Protein AF-A0A849NKU5-F1 (afdb_monomer)

Sequence (187 aa):
MNYPKTCSSCGIESTPEDKFCPQCGIEKAELLTKVKFFDSVVNDIAEKLTFLDNPEIFVRIVFKLTILLLAGLLLPAFIQQSEFVWMILLAYSVFGVVREVEFRIERITGIYLYSQALFYAYIGAGFGNLISHTGRNYYYSIGYYFNIKFIFSEIGRLNALPLVGAIAGIGLFIFMRVIKKILGEGE

Secondary structure (DSSP, 8-state):
----SB-TTT--B--TT-SB-TTT--BHHHHHHHHHHHHHHHHHHHHH--TTT-HHHHHHHHHHHHHHHHHHHHS-HHHHT-HHHHHHHHHHHHHHHHHHH-TT-HHHHHHHHHHHHHHHHHHHHHHHHHHHHTTSS----HHHHH-HHHHHHHHHTT--HHHHHHHHHHHHHHHHHHHHHHTT---

Foldseek 3Di:
DDQPQADPVPGDGDDPPDQADPPPRHGSVVVVVVVVVVVVLVVLLVVQPPCPPCVPLVVVLVVLVVVLVVCCVVPPPLCVPDPVNVVLSCLLNVLVNSCSSPVPDVVSVVSNLVSQLQNLLLVLLLVLQVVLCPPPPDDDDSSCSSRPVSSVVCVVVVSCSSVVRSVVSSVVVVVVVVVCVVVVVDD

Solvent-accessible surface area (backbone atoms only — not comparable to full-atom values): 10525 Å² total; per-residue (Å²): 135,87,71,74,52,50,38,91,87,79,66,48,80,44,66,91,85,55,65,42,41,94,86,78,66,49,50,52,71,63,53,60,54,54,53,54,51,54,53,50,53,51,50,62,46,60,74,66,60,50,72,86,82,44,60,69,59,53,52,53,46,53,51,53,52,49,50,51,54,48,45,66,71,70,45,55,75,67,58,74,69,34,66,69,56,51,52,38,51,49,46,33,50,54,35,48,46,48,38,73,76,46,78,81,47,66,69,50,53,48,54,28,51,52,30,49,40,50,51,33,19,51,54,20,19,19,52,19,35,43,58,73,46,63,92,53,99,67,85,70,60,78,57,54,33,58,32,66,70,51,44,51,51,39,46,75,68,70,42,57,42,26,57,53,17,19,53,50,19,36,50,50,51,54,50,54,52,53,49,34,56,73,72,67,73,64,134

Mean predicted aligned error: 14.5 Å

Structure (mmCIF, N/CA/C/O backbone):
data_AF-A0A849NKU5-F1
#
_entry.id   AF-A0A849NKU5-F1
#
loop_
_atom_site.group_PDB
_atom_site.id
_atom_site.type_symbol
_atom_site.label_atom_id
_atom_site.label_alt_id
_atom_site.label_comp_id
_atom_site.label_asym_id
_atom_site.label_entity_id
_atom_site.label_seq_id
_atom_site.pdbx_PDB_ins_code
_atom_site.Cartn_x
_atom_site.Cartn_y
_atom_site.Cartn_z
_atom_site.occupancy
_atom_site.B_iso_or_equiv
_atom_site.auth_seq_id
_atom_site.auth_comp_id
_atom_site.auth_asym_id
_atom_site.auth_atom_id
_atom_site.pdbx_PDB_model_num
ATOM 1 N N . MET A 1 1 ? -5.935 -26.579 33.060 1.00 36.59 1 MET A N 1
ATOM 2 C CA . MET A 1 1 ? -5.546 -26.166 31.694 1.00 36.59 1 MET A CA 1
ATOM 3 C C . MET A 1 1 ? -5.777 -27.362 30.783 1.00 36.59 1 MET A C 1
ATOM 5 O O . MET A 1 1 ? -5.038 -28.327 30.900 1.00 36.59 1 MET A O 1
ATOM 9 N N . ASN A 1 2 ? -6.835 -27.356 29.967 1.00 36.72 2 ASN A N 1
ATOM 10 C CA . ASN A 1 2 ? -7.093 -28.438 29.011 1.00 36.72 2 ASN A CA 1
ATOM 11 C C . ASN A 1 2 ? -6.367 -28.107 27.707 1.00 36.72 2 ASN A C 1
ATOM 13 O O . ASN A 1 2 ? -6.752 -27.173 27.008 1.00 36.72 2 ASN A O 1
ATOM 17 N N . TYR A 1 3 ? -5.285 -28.826 27.419 1.00 47.34 3 TYR A N 1
ATOM 18 C CA . TYR A 1 3 ? -4.564 -28.678 26.160 1.00 47.34 3 TYR A CA 1
ATOM 19 C C . TYR A 1 3 ? -5.370 -29.325 25.026 1.00 47.34 3 TYR A C 1
ATOM 21 O O . TYR A 1 3 ? -5.840 -30.453 25.200 1.00 47.34 3 TYR A O 1
ATOM 29 N N . PRO A 1 4 ? -5.539 -28.654 23.871 1.00 54.72 4 PRO A N 1
ATOM 30 C CA . PRO A 1 4 ? -6.158 -29.282 22.716 1.00 54.72 4 PRO A CA 1
ATOM 31 C C . PRO A 1 4 ? -5.300 -30.474 22.287 1.00 54.72 4 PRO A C 1
ATOM 33 O O . PRO A 1 4 ? -4.081 -30.357 22.122 1.00 54.72 4 PRO A O 1
ATOM 36 N N . LYS A 1 5 ? -5.947 -31.636 22.141 1.00 60.94 5 LYS A N 1
ATOM 37 C CA . LYS A 1 5 ? -5.301 -32.871 21.686 1.00 60.94 5 LYS A CA 1
ATOM 38 C C . LYS A 1 5 ? -4.850 -32.782 20.233 1.00 60.94 5 LYS A C 1
ATOM 40 O O . LYS A 1 5 ? -4.070 -33.617 19.829 1.00 60.94 5 LYS A O 1
ATOM 45 N N . THR A 1 6 ? -5.275 -31.786 19.462 1.00 64.12 6 THR A N 1
ATOM 46 C CA . THR A 1 6 ? -5.013 -31.662 18.023 1.00 64.12 6 THR A CA 1
ATOM 47 C C . THR A 1 6 ? -4.207 -30.404 17.691 1.00 64.12 6 THR A C 1
ATOM 49 O O . THR A 1 6 ? -4.448 -29.325 18.235 1.00 64.12 6 THR A O 1
ATOM 52 N N . CYS A 1 7 ? -3.223 -30.533 16.798 1.00 63.84 7 CYS A N 1
ATOM 53 C CA . CYS A 1 7 ? -2.448 -29.408 16.279 1.00 63.84 7 CYS A CA 1
ATOM 54 C C . CYS A 1 7 ? -3.297 -28.607 15.284 1.00 63.84 7 CYS A C 1
ATOM 56 O O . CYS A 1 7 ? -3.767 -29.155 14.295 1.00 63.84 7 CYS A O 1
ATOM 58 N N . SER A 1 8 ? -3.459 -27.301 15.486 1.00 61.19 8 SER A N 1
ATOM 59 C CA . SER A 1 8 ? -4.270 -26.450 14.600 1.00 61.19 8 SER A CA 1
ATOM 60 C C . SER A 1 8 ? -3.612 -26.117 13.256 1.00 61.19 8 SER A C 1
ATOM 62 O O . SER A 1 8 ? -4.284 -25.597 12.373 1.00 61.19 8 SER A O 1
ATOM 64 N N . SER A 1 9 ? -2.319 -26.415 13.088 1.00 63.38 9 SER A N 1
ATOM 65 C CA . SER A 1 9 ? -1.607 -26.200 11.821 1.00 63.38 9 SER A CA 1
ATOM 66 C C . SER A 1 9 ? -1.710 -27.399 10.871 1.00 63.38 9 SER A C 1
ATOM 68 O O . SER A 1 9 ? -1.886 -27.217 9.672 1.00 63.38 9 SER A O 1
ATOM 70 N N . CYS A 1 10 ? -1.644 -28.632 11.389 1.00 71.31 10 CYS A N 1
ATOM 71 C CA . CYS A 1 10 ? -1.688 -29.846 10.561 1.00 71.31 10 CYS A CA 1
ATOM 72 C C . CYS A 1 10 ? -2.823 -30.828 10.897 1.00 71.31 10 CYS A C 1
ATOM 74 O O . CYS A 1 10 ? -2.959 -31.850 10.234 1.00 71.31 10 CYS A O 1
ATOM 76 N N . GLY A 1 11 ? -3.639 -30.545 11.914 1.00 64.56 11 GLY A N 1
ATOM 77 C CA . GLY A 1 11 ? -4.813 -31.342 12.290 1.00 64.56 11 GLY A CA 1
ATOM 78 C C . GLY A 1 11 ? -4.523 -32.632 13.065 1.00 64.56 11 GLY A C 1
ATOM 79 O O . GLY A 1 11 ? -5.462 -33.306 13.474 1.00 64.56 11 GLY A O 1
ATOM 80 N N . ILE A 1 12 ? -3.253 -32.984 13.290 1.00 69.56 12 ILE A N 1
ATOM 81 C CA . ILE A 1 12 ? -2.855 -34.267 13.892 1.00 69.56 12 ILE A CA 1
ATOM 82 C C . ILE A 1 12 ? -2.938 -34.225 15.420 1.00 69.56 12 ILE A C 1
ATOM 84 O O . ILE A 1 12 ? -2.642 -33.202 16.046 1.00 69.56 12 ILE A O 1
ATOM 88 N N . GLU A 1 13 ? -3.316 -35.354 16.023 1.00 64.38 13 GLU A N 1
ATOM 89 C CA . GLU A 1 13 ? -3.310 -35.522 17.471 1.00 64.38 13 GLU A CA 1
ATOM 90 C C . GLU A 1 13 ? -1.878 -35.440 18.036 1.00 64.38 13 GLU A C 1
ATOM 92 O O . GLU A 1 13 ? -0.982 -36.176 17.636 1.00 64.38 13 GLU A O 1
ATOM 97 N N . SER A 1 14 ? -1.652 -34.510 18.962 1.00 59.16 14 SER A N 1
ATOM 98 C CA . SER A 1 14 ? -0.395 -34.307 19.683 1.00 59.16 14 SER A CA 1
ATOM 99 C C . SER A 1 14 ? -0.605 -34.612 21.160 1.00 59.16 14 SER A C 1
ATOM 101 O O . SER A 1 14 ? -1.636 -34.237 21.736 1.00 59.16 14 SER A O 1
ATOM 103 N N . THR A 1 15 ? 0.370 -35.259 21.795 1.00 60.75 15 THR A N 1
ATOM 104 C CA . THR A 1 15 ? 0.253 -35.557 23.221 1.00 60.75 15 THR A CA 1
ATOM 105 C C . THR A 1 15 ? 0.377 -34.262 24.045 1.00 60.75 15 THR A C 1
ATOM 107 O O . THR A 1 15 ? 0.922 -33.255 23.569 1.00 60.75 15 THR A O 1
ATOM 110 N N . PRO A 1 16 ? -0.184 -34.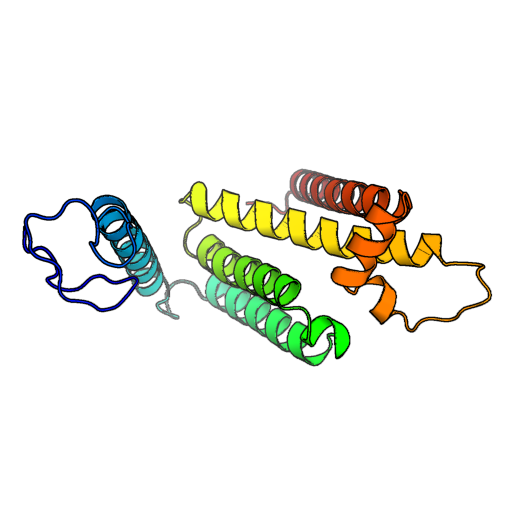198 25.267 1.00 57.44 16 PRO A N 1
ATOM 111 C CA . PRO A 1 16 ? -0.140 -32.989 26.097 1.00 57.44 16 PRO A CA 1
ATOM 112 C C . PRO A 1 16 ? 1.281 -32.554 26.488 1.00 57.44 16 PRO A C 1
ATOM 114 O O . PRO A 1 16 ? 1.470 -31.401 26.864 1.00 57.44 16 PRO A O 1
ATOM 117 N N . GLU A 1 17 ? 2.252 -33.461 26.393 1.00 59.72 17 GLU A N 1
ATOM 118 C CA . GLU A 1 17 ? 3.622 -33.311 26.896 1.00 59.72 17 GLU A CA 1
ATOM 119 C C . GLU A 1 17 ? 4.593 -32.750 25.840 1.00 59.72 17 GLU A C 1
ATOM 121 O O . GLU A 1 17 ? 5.659 -32.236 26.182 1.00 59.72 17 GLU A O 1
ATOM 126 N N . ASP A 1 18 ? 4.203 -32.760 24.562 1.00 60.59 18 ASP A N 1
ATOM 127 C CA . ASP A 1 18 ? 5.050 -32.307 23.459 1.00 60.59 18 ASP A CA 1
ATOM 128 C C . ASP A 1 18 ? 5.067 -30.767 23.343 1.00 60.59 18 ASP A C 1
ATOM 130 O O . ASP A 1 18 ? 4.043 -30.130 23.064 1.00 60.59 18 ASP A O 1
ATOM 134 N N . LYS A 1 19 ? 6.250 -30.148 23.513 1.00 61.38 19 LYS A N 1
ATOM 135 C CA . LYS A 1 19 ? 6.470 -28.692 23.318 1.00 61.38 19 LYS A CA 1
ATOM 136 C C . LYS A 1 19 ? 6.306 -28.243 21.860 1.00 61.38 19 LYS A C 1
ATOM 138 O O . LYS A 1 19 ? 5.900 -27.108 21.606 1.00 61.38 19 LYS A O 1
ATOM 143 N N . PHE A 1 20 ? 6.598 -29.133 20.917 1.00 63.28 20 PHE A N 1
ATOM 144 C CA . PHE A 1 20 ? 6.545 -28.888 19.477 1.00 63.28 20 PHE A CA 1
ATOM 145 C C . PHE A 1 20 ? 5.679 -29.953 18.814 1.00 63.28 20 PHE A C 1
ATOM 147 O O . PHE A 1 20 ? 5.689 -31.108 19.235 1.00 63.28 20 PHE A O 1
ATOM 154 N N . CYS A 1 21 ? 4.944 -29.591 17.763 1.00 67.75 21 CYS A N 1
ATOM 155 C CA . CYS A 1 21 ? 4.242 -30.598 16.975 1.00 67.75 21 CYS A CA 1
ATOM 156 C C . CYS A 1 21 ? 5.268 -31.516 16.281 1.00 67.75 21 CYS A C 1
ATOM 158 O O . CYS A 1 21 ? 6.086 -31.008 15.510 1.00 67.75 21 CYS A O 1
ATOM 160 N N . PRO A 1 22 ? 5.209 -32.847 16.471 1.00 63.41 22 PRO A N 1
ATOM 161 C CA . PRO A 1 22 ? 6.186 -33.771 15.891 1.00 63.41 22 PRO A CA 1
ATOM 162 C C . PRO A 1 22 ? 6.144 -33.822 14.357 1.00 63.41 22 PRO A C 1
ATOM 164 O O . PRO A 1 22 ? 7.083 -34.310 13.738 1.00 63.41 22 PRO A O 1
ATOM 167 N N . GLN A 1 23 ? 5.070 -33.322 13.736 1.00 69.44 23 GLN A N 1
ATOM 168 C CA . GLN A 1 23 ? 4.868 -33.409 12.290 1.00 69.44 23 GLN A CA 1
ATOM 169 C C . GLN A 1 23 ? 5.135 -32.092 11.547 1.00 69.44 23 GLN A C 1
ATOM 171 O O . GLN A 1 23 ? 5.598 -32.132 10.412 1.00 69.44 23 GLN A O 1
ATOM 176 N N . CYS A 1 24 ? 4.886 -30.931 12.165 1.00 70.62 24 CYS A N 1
ATOM 177 C CA . CYS A 1 24 ? 5.113 -29.625 11.529 1.00 70.62 24 CYS A CA 1
ATOM 178 C C . CYS A 1 24 ? 6.134 -28.731 12.250 1.00 70.62 24 CYS A C 1
ATOM 180 O O . CYS A 1 24 ? 6.434 -27.646 11.761 1.00 70.62 24 CYS A O 1
ATOM 182 N N . GLY A 1 25 ? 6.670 -29.156 13.400 1.00 63.78 25 GLY A N 1
ATOM 183 C CA . GLY A 1 25 ? 7.729 -28.447 14.130 1.00 63.78 25 GLY A CA 1
ATOM 184 C C . GLY A 1 25 ? 7.303 -27.143 14.814 1.00 63.78 25 GLY A C 1
ATOM 185 O O . GLY A 1 25 ? 8.140 -26.479 15.416 1.00 63.78 25 GLY A O 1
ATOM 186 N N . ILE A 1 26 ? 6.020 -26.768 14.748 1.00 67.31 26 ILE A N 1
ATOM 187 C CA . ILE A 1 26 ? 5.507 -25.523 15.339 1.00 67.31 26 ILE A CA 1
ATOM 188 C C . ILE A 1 26 ? 5.417 -25.649 16.863 1.00 67.31 26 ILE A C 1
ATOM 190 O O . ILE A 1 26 ? 4.932 -26.658 17.389 1.00 67.31 26 ILE A O 1
ATOM 194 N N . GLU A 1 27 ? 5.863 -24.606 17.565 1.00 64.88 27 GLU A N 1
ATOM 195 C CA . GLU A 1 27 ? 5.828 -24.525 19.023 1.00 64.88 27 GLU A CA 1
ATOM 196 C C . GLU A 1 27 ? 4.392 -24.323 19.533 1.00 64.88 27 GLU A C 1
ATOM 198 O O . GLU A 1 27 ? 3.669 -23.409 19.127 1.00 64.88 27 GLU A O 1
ATOM 203 N N . LYS A 1 28 ? 3.958 -25.176 20.467 1.00 58.72 28 LYS A N 1
ATOM 204 C CA . LYS A 1 28 ? 2.569 -25.219 20.963 1.00 58.72 28 LYS A CA 1
ATOM 205 C C . LYS A 1 28 ? 2.163 -23.931 21.707 1.00 58.72 28 LYS A C 1
ATOM 207 O O . LYS A 1 28 ? 0.980 -23.589 21.754 1.00 58.72 28 LYS A O 1
ATOM 212 N N . ALA A 1 29 ? 3.136 -23.187 22.241 1.00 54.50 29 ALA A N 1
ATOM 213 C CA . ALA A 1 29 ? 2.935 -21.898 22.910 1.00 54.50 29 ALA A CA 1
ATOM 214 C C . ALA A 1 29 ? 2.516 -20.767 21.948 1.00 54.50 29 ALA A C 1
ATOM 216 O O . ALA A 1 29 ? 1.752 -19.879 22.336 1.00 54.50 29 ALA A O 1
ATOM 217 N N . GLU A 1 30 ? 2.953 -20.824 20.687 1.00 49.34 30 GLU A N 1
ATOM 218 C CA . GLU A 1 30 ? 2.620 -19.834 19.652 1.00 49.34 30 GLU A CA 1
ATOM 219 C C . GLU A 1 30 ? 1.170 -19.991 19.148 1.00 49.34 30 GLU A C 1
ATOM 221 O O . GLU A 1 30 ? 0.521 -19.032 18.722 1.00 49.34 30 GLU A O 1
ATOM 226 N N . LEU A 1 31 ? 0.620 -21.206 19.258 1.00 49.19 31 LEU A N 1
ATOM 227 C CA . LEU A 1 31 ? -0.756 -21.527 18.865 1.00 49.19 31 LEU A CA 1
ATOM 228 C C . LEU A 1 31 ? -1.789 -21.001 19.874 1.00 49.19 31 LEU A C 1
ATOM 230 O O . LEU A 1 31 ? -2.829 -20.478 19.475 1.00 49.19 31 LEU A O 1
ATOM 234 N N . LEU A 1 32 ? -1.498 -21.082 21.178 1.00 48.75 32 LEU A N 1
ATOM 235 C CA . LEU A 1 32 ? -2.397 -20.590 22.233 1.00 48.75 32 LEU A CA 1
ATOM 236 C C . LEU A 1 32 ? -2.523 -19.060 22.245 1.00 48.75 32 LEU A C 1
ATOM 238 O O . LEU A 1 32 ? -3.570 -18.540 22.629 1.00 48.75 32 LEU A O 1
ATOM 242 N N . THR A 1 33 ? -1.483 -18.332 21.837 1.00 49.47 33 THR A N 1
ATOM 243 C CA . THR A 1 33 ? -1.500 -16.862 21.770 1.00 49.47 33 THR A CA 1
ATOM 244 C C . THR A 1 33 ? -2.240 -16.338 20.541 1.00 49.47 33 THR A C 1
ATOM 246 O O . THR A 1 33 ? -2.995 -15.375 20.674 1.00 49.47 33 THR A O 1
ATOM 249 N N . LYS A 1 34 ? -2.098 -16.973 19.368 1.00 48.69 34 LYS A N 1
ATOM 250 C CA . LYS A 1 34 ? -2.839 -16.575 18.155 1.00 48.69 34 LYS A CA 1
ATOM 251 C C . LYS A 1 34 ? -4.349 -16.762 18.298 1.00 48.69 34 LYS A C 1
ATOM 253 O O . LYS A 1 34 ? -5.091 -15.838 17.983 1.00 48.69 34 LYS A O 1
ATOM 258 N N . VAL A 1 35 ? -4.801 -17.914 18.797 1.00 53.44 35 VAL A N 1
ATOM 259 C CA . VAL A 1 35 ? -6.243 -18.213 18.915 1.00 53.44 35 VAL A CA 1
ATOM 260 C C . VAL A 1 35 ? -6.921 -17.268 19.914 1.00 53.44 35 VAL A C 1
ATOM 262 O O . VAL A 1 35 ? -7.931 -16.656 19.588 1.00 53.44 35 VAL A O 1
ATOM 265 N N . LYS A 1 36 ? -6.293 -17.015 21.072 1.00 55.22 36 LYS A N 1
ATOM 266 C CA . LYS A 1 36 ? -6.827 -16.079 22.077 1.00 55.22 36 LYS A CA 1
ATOM 267 C C . LYS A 1 36 ? -6.931 -14.633 21.589 1.00 55.22 36 LYS A C 1
ATOM 269 O O . LYS A 1 36 ? -7.829 -13.920 22.021 1.00 55.22 36 LYS A O 1
ATOM 274 N N . PHE A 1 37 ? -6.020 -14.190 20.719 1.00 57.41 37 PHE A N 1
ATOM 275 C CA . PHE A 1 37 ? -6.087 -12.845 20.145 1.00 57.41 37 PHE A CA 1
ATOM 276 C C . PHE A 1 37 ? -7.293 -12.696 19.211 1.00 57.41 37 PHE A C 1
ATOM 278 O O . PHE A 1 37 ? -8.033 -11.726 19.339 1.00 57.41 37 PHE A O 1
ATOM 285 N N . PHE A 1 38 ? -7.514 -13.659 18.310 1.00 56.97 38 PHE A N 1
ATOM 286 C CA . PHE A 1 38 ? -8.664 -13.617 17.402 1.00 56.97 38 PHE A CA 1
ATOM 287 C C . PHE A 1 38 ? -9.992 -13.695 18.158 1.00 56.97 38 PHE A C 1
ATOM 289 O O . PHE A 1 38 ? -10.880 -12.899 17.870 1.00 56.97 38 PHE A O 1
ATOM 296 N N . ASP A 1 39 ? -10.103 -14.573 19.157 1.00 61.81 39 ASP A N 1
ATOM 297 C CA . ASP A 1 39 ? -11.331 -14.702 19.950 1.00 61.81 39 ASP A CA 1
ATOM 298 C C . ASP A 1 39 ? -11.647 -13.420 20.739 1.00 61.81 39 ASP A C 1
ATOM 300 O O . ASP A 1 39 ? -12.801 -13.002 20.789 1.00 61.81 39 ASP A O 1
ATOM 304 N N . SER A 1 40 ? -10.632 -12.760 21.316 1.00 62.03 40 SER A N 1
ATOM 305 C CA . SER A 1 40 ? -10.809 -11.470 22.006 1.00 62.03 40 SER A CA 1
ATOM 306 C C . SER A 1 40 ? -11.334 -10.403 21.051 1.00 62.03 40 SER A C 1
ATOM 308 O O . SER A 1 40 ? -12.358 -9.792 21.323 1.00 62.03 40 SER A O 1
ATOM 310 N N . VAL A 1 41 ? -10.681 -10.241 19.897 1.00 61.31 41 VAL A N 1
ATOM 311 C CA . VAL A 1 41 ? -11.050 -9.224 18.904 1.00 61.31 41 VAL A CA 1
ATOM 312 C C . VAL A 1 41 ? -12.452 -9.476 18.345 1.00 61.31 41 VAL A C 1
ATOM 314 O O . VAL A 1 41 ? -13.220 -8.537 18.175 1.00 61.31 41 VAL A 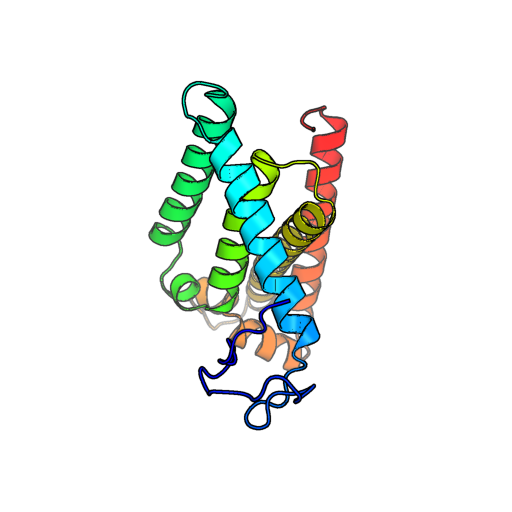O 1
ATOM 317 N N . VAL A 1 42 ? -12.825 -10.730 18.070 1.00 66.12 42 VAL A N 1
ATOM 318 C CA . VAL A 1 42 ? -14.164 -11.057 17.550 1.00 66.12 42 VAL A CA 1
ATOM 319 C C . VAL A 1 42 ? -15.249 -10.769 18.585 1.00 66.12 42 VAL A C 1
ATOM 321 O O . VAL A 1 42 ? -16.283 -10.215 18.218 1.00 66.12 42 VAL A O 1
ATOM 324 N N . ASN A 1 43 ? -15.020 -11.095 19.858 1.00 64.75 43 ASN A N 1
ATOM 325 C CA . ASN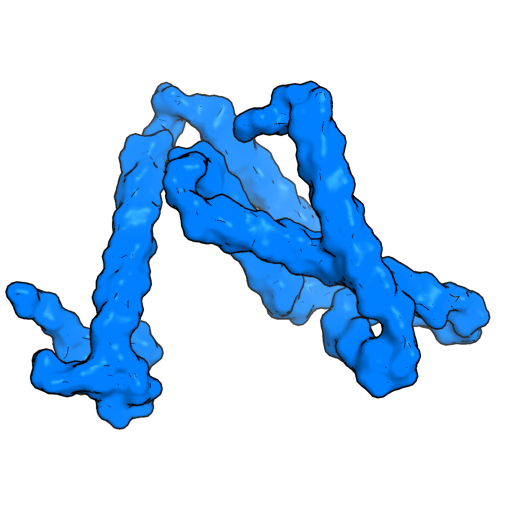 A 1 43 ? -15.992 -10.829 20.919 1.00 64.75 43 ASN A CA 1
ATOM 326 C C . ASN A 1 43 ? -16.141 -9.324 21.193 1.00 64.75 43 ASN A C 1
ATOM 328 O O . ASN A 1 43 ? -17.270 -8.839 21.248 1.00 64.75 43 ASN A O 1
ATOM 332 N N . ASP A 1 44 ? -15.032 -8.577 21.248 1.00 64.62 44 ASP A N 1
ATOM 333 C CA . ASP A 1 44 ? -15.035 -7.115 21.426 1.00 64.62 44 ASP A CA 1
ATOM 334 C C . ASP A 1 44 ? -15.728 -6.391 20.254 1.00 64.62 44 ASP A C 1
ATOM 336 O O . ASP A 1 44 ? -16.387 -5.362 20.431 1.00 64.62 44 ASP A O 1
ATOM 340 N N . ILE A 1 45 ? -15.610 -6.937 19.039 1.00 61.41 45 ILE A N 1
ATOM 341 C CA . ILE A 1 45 ? -16.302 -6.446 17.843 1.00 61.41 45 ILE A CA 1
ATOM 342 C C . ILE A 1 45 ? -17.792 -6.800 17.876 1.00 61.41 45 ILE A C 1
ATOM 344 O O . ILE A 1 45 ? -18.622 -5.947 17.561 1.00 61.41 45 ILE A O 1
ATOM 348 N N . ALA A 1 46 ? -18.141 -8.036 18.239 1.00 64.31 46 ALA A N 1
ATOM 349 C CA . ALA A 1 46 ? -19.522 -8.514 18.269 1.00 64.31 46 ALA A CA 1
ATOM 350 C C . ALA A 1 46 ? -20.370 -7.763 19.305 1.00 64.31 46 ALA A C 1
ATOM 352 O O . ALA A 1 46 ? -21.529 -7.459 19.030 1.00 64.31 46 ALA A O 1
ATOM 353 N N . GLU A 1 47 ? -19.782 -7.410 20.450 1.00 63.22 47 GLU A N 1
ATOM 354 C CA . GLU A 1 47 ? -20.445 -6.627 21.496 1.00 63.22 47 GLU A CA 1
ATOM 355 C C . GLU A 1 47 ? -20.713 -5.174 21.062 1.00 63.22 47 GLU A C 1
ATOM 357 O O . GLU A 1 47 ? -21.718 -4.592 21.456 1.00 63.22 47 GLU A O 1
ATOM 362 N N . LYS A 1 48 ? -19.865 -4.595 20.197 1.00 58.25 48 LYS A N 1
ATOM 363 C CA . LYS A 1 48 ? -20.001 -3.206 19.706 1.00 58.25 48 LYS A CA 1
ATOM 364 C C . LYS A 1 48 ? -20.770 -3.065 18.388 1.00 58.25 48 LYS A C 1
ATOM 366 O O . LYS A 1 48 ? -21.092 -1.945 17.993 1.00 58.25 48 LYS A O 1
ATOM 371 N N . LEU A 1 49 ? -21.028 -4.166 17.678 1.00 56.75 49 LEU A N 1
ATOM 372 C CA . LEU A 1 49 ? -21.683 -4.184 16.359 1.00 56.75 49 LEU A CA 1
ATOM 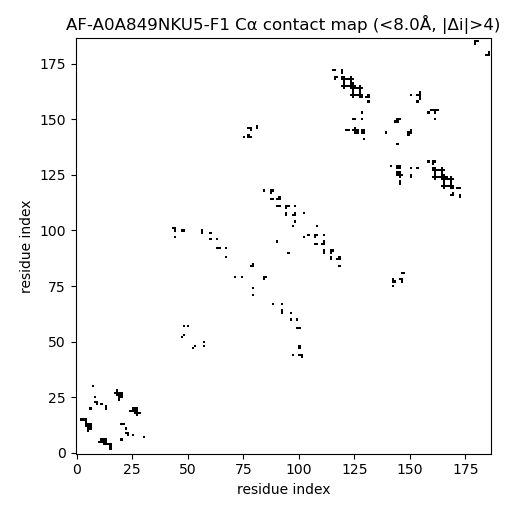373 C C . LEU A 1 49 ? -23.213 -4.289 16.415 1.00 56.75 49 LEU A C 1
ATOM 375 O O . LEU A 1 49 ? -23.851 -4.495 15.378 1.00 56.75 49 LEU A O 1
ATOM 379 N N . THR A 1 50 ? -23.835 -4.116 17.580 1.00 58.72 50 THR A N 1
ATOM 380 C CA . THR A 1 50 ? -25.281 -3.904 17.660 1.00 58.72 50 THR A CA 1
ATOM 381 C C . THR A 1 50 ? -25.642 -2.649 16.861 1.00 58.72 50 THR A C 1
ATOM 383 O O . THR A 1 50 ? -25.338 -1.522 17.239 1.00 58.72 50 THR A O 1
ATOM 386 N N . PHE A 1 51 ? -26.299 -2.855 15.712 1.00 50.94 51 PHE A N 1
ATOM 387 C CA . PHE A 1 51 ? -26.716 -1.827 14.741 1.00 50.94 51 PHE A CA 1
ATOM 388 C C . PHE A 1 51 ? -27.412 -0.601 15.369 1.00 50.94 51 PHE A C 1
ATOM 390 O O . PHE A 1 51 ? -27.416 0.478 14.781 1.00 50.94 51 PHE A O 1
ATOM 397 N N . LEU A 1 52 ? -27.985 -0.765 16.564 1.00 52.50 52 LEU A N 1
ATOM 398 C CA . LEU A 1 52 ? -28.716 0.256 17.309 1.00 52.50 52 LEU A CA 1
ATOM 399 C C . LEU A 1 52 ? -27.829 1.273 18.045 1.00 52.50 52 LEU A C 1
ATOM 401 O O . LEU A 1 52 ? -28.298 2.385 18.271 1.00 52.50 52 LEU A O 1
ATOM 405 N N . ASP A 1 53 ? -26.577 0.944 18.377 1.00 60.28 53 ASP A N 1
ATOM 406 C CA . ASP A 1 53 ? -25.773 1.787 19.275 1.00 60.28 53 ASP A CA 1
ATOM 407 C C . ASP A 1 53 ? -24.890 2.810 18.539 1.00 60.28 53 ASP A C 1
ATOM 409 O O . ASP A 1 53 ? -24.610 3.874 19.083 1.00 60.28 53 ASP A O 1
ATOM 413 N N . ASN A 1 54 ? -24.460 2.534 17.296 1.00 63.19 54 ASN A N 1
ATOM 414 C CA . ASN A 1 54 ? -23.547 3.413 16.541 1.00 63.19 54 ASN A CA 1
ATOM 415 C C . ASN A 1 54 ? -23.803 3.401 15.013 1.00 63.19 54 ASN A C 1
ATOM 417 O O . ASN A 1 54 ? -23.027 2.804 14.252 1.00 63.19 54 ASN A O 1
ATOM 421 N N . PRO A 1 55 ? -24.850 4.089 14.516 1.00 66.38 55 PRO A N 1
ATOM 422 C CA . PRO A 1 55 ? -25.204 4.090 13.091 1.00 66.38 55 PRO A CA 1
ATOM 423 C C . PRO A 1 55 ? -24.106 4.679 12.188 1.00 66.38 55 PRO A C 1
ATOM 425 O O . PRO A 1 55 ? -23.940 4.242 11.049 1.00 66.38 55 PRO A O 1
ATOM 428 N N . GLU A 1 56 ? -23.303 5.624 12.686 1.00 69.19 56 GLU A N 1
ATOM 429 C CA . GLU A 1 56 ? -22.198 6.222 11.922 1.00 69.19 56 GLU A CA 1
ATOM 430 C C . GLU A 1 56 ? -21.080 5.219 11.605 1.00 69.19 56 GLU A C 1
ATOM 432 O O . GLU A 1 56 ? -20.568 5.183 10.482 1.00 69.19 56 GLU A O 1
ATOM 437 N N . ILE A 1 57 ? -20.722 4.373 12.578 1.00 68.44 57 ILE A N 1
ATOM 438 C CA . ILE A 1 57 ? -19.698 3.332 12.413 1.00 68.44 57 ILE A CA 1
ATOM 439 C C . ILE A 1 57 ? -20.190 2.301 11.396 1.00 68.44 57 ILE A C 1
ATOM 441 O O . ILE A 1 57 ? -19.453 1.928 10.480 1.00 68.44 57 ILE A O 1
ATOM 445 N N . PHE A 1 58 ? -21.461 1.907 11.495 1.00 68.38 58 PHE A N 1
ATOM 446 C CA . PHE A 1 58 ? -22.081 0.979 10.555 1.00 68.38 58 PHE A CA 1
ATOM 447 C C . PHE A 1 58 ? -22.033 1.501 9.111 1.00 68.38 58 PHE A C 1
ATOM 449 O O . PHE A 1 58 ? -21.579 0.787 8.214 1.00 68.38 58 PHE A O 1
ATOM 456 N N . VAL A 1 59 ? -22.410 2.765 8.876 1.00 72.25 59 VAL A N 1
ATOM 457 C CA . VAL A 1 59 ? -22.357 3.380 7.537 1.00 72.25 59 VAL A CA 1
ATOM 458 C C . VAL A 1 59 ? -20.925 3.413 6.993 1.00 72.25 59 VAL A C 1
ATOM 460 O O . VAL A 1 59 ? -20.714 3.058 5.831 1.00 72.25 59 VAL A O 1
ATOM 463 N N . ARG A 1 60 ? -19.920 3.766 7.809 1.00 72.44 60 ARG A N 1
ATOM 464 C CA . ARG A 1 60 ? -18.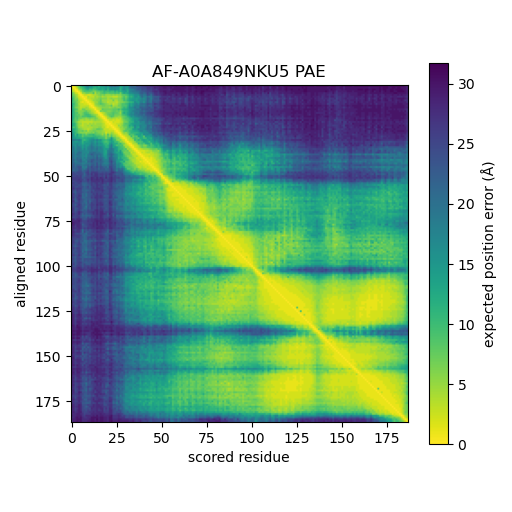507 3.750 7.375 1.00 72.44 60 ARG A CA 1
ATOM 465 C C . ARG A 1 60 ? -18.030 2.347 7.000 1.00 72.44 60 ARG A C 1
ATOM 467 O O . ARG A 1 60 ? -17.324 2.201 6.000 1.00 72.44 60 ARG A O 1
ATOM 474 N N . ILE A 1 61 ? -18.411 1.324 7.767 1.00 73.19 61 ILE A N 1
ATOM 475 C CA . ILE A 1 61 ? -18.061 -0.076 7.480 1.00 73.19 61 ILE A CA 1
ATOM 476 C C . ILE A 1 61 ? -18.696 -0.522 6.161 1.00 73.19 61 ILE A C 1
ATOM 478 O O . ILE A 1 61 ? -17.986 -1.008 5.278 1.00 73.19 61 ILE A O 1
ATOM 482 N N . VAL A 1 62 ? -20.003 -0.302 5.989 1.00 75.94 62 VAL A N 1
ATOM 483 C CA . VAL A 1 62 ? -20.726 -0.654 4.756 1.00 75.94 62 VAL A CA 1
ATOM 484 C C . VAL A 1 62 ? -20.129 0.065 3.549 1.00 75.94 62 VAL A C 1
ATOM 486 O O . VAL A 1 62 ? -19.904 -0.555 2.509 1.00 75.94 62 VAL A O 1
ATOM 489 N N . PHE A 1 63 ? -19.796 1.349 3.684 1.00 77.75 63 PHE A N 1
ATOM 490 C CA . PHE A 1 63 ? -19.172 2.124 2.614 1.00 77.75 63 PHE A CA 1
ATOM 491 C C . PHE A 1 63 ? -17.786 1.578 2.232 1.00 77.75 63 PHE A C 1
ATOM 493 O O . PHE A 1 63 ? -17.511 1.386 1.046 1.00 77.75 63 PHE A O 1
ATOM 500 N N . LYS A 1 64 ? -16.929 1.239 3.209 1.00 74.62 64 LYS A N 1
ATOM 501 C CA . LYS A 1 64 ? -15.615 0.613 2.950 1.00 74.62 64 LYS A CA 1
ATOM 502 C C . LYS A 1 64 ? -15.745 -0.756 2.277 1.00 74.62 64 LYS A C 1
ATOM 504 O O . LYS A 1 64 ? -15.007 -1.033 1.332 1.00 74.62 64 LYS A O 1
ATOM 509 N N . LEU A 1 65 ? -16.684 -1.593 2.720 1.00 77.94 65 LEU A N 1
ATOM 510 C CA . LEU A 1 65 ? -16.957 -2.894 2.095 1.00 77.94 65 LEU A CA 1
ATOM 511 C C . LEU A 1 65 ? -17.490 -2.734 0.666 1.00 77.94 65 LEU A C 1
ATOM 513 O O . LEU A 1 65 ? -17.083 -3.473 -0.228 1.00 77.94 65 LEU A O 1
ATOM 517 N N . THR A 1 66 ? -18.331 -1.728 0.426 1.00 78.06 66 THR A N 1
ATOM 518 C CA . THR A 1 66 ? -18.841 -1.404 -0.915 1.00 78.06 66 THR A CA 1
ATOM 519 C C . THR A 1 66 ? -17.711 -0.956 -1.841 1.00 78.06 66 THR A C 1
ATOM 521 O O . THR A 1 66 ? -17.628 -1.432 -2.970 1.00 78.06 66 THR A O 1
ATOM 524 N N . ILE A 1 67 ? -16.790 -0.107 -1.365 1.00 77.06 67 ILE A N 1
ATOM 525 C CA . ILE A 1 67 ? -15.589 0.276 -2.124 1.00 77.06 67 ILE A CA 1
ATOM 526 C C . ILE A 1 67 ? -14.724 -0.945 -2.434 1.00 77.06 67 ILE A C 1
ATOM 528 O O . ILE A 1 67 ? -14.232 -1.055 -3.551 1.00 77.06 67 ILE A O 1
ATOM 532 N N . LEU A 1 68 ? -14.541 -1.867 -1.486 1.00 76.88 68 LEU A N 1
ATOM 533 C CA . LEU A 1 68 ? -13.772 -3.093 -1.717 1.00 76.88 68 LEU A CA 1
ATOM 534 C C . LEU A 1 68 ? -14.420 -3.972 -2.797 1.00 76.88 68 LEU A C 1
ATOM 536 O O . LEU A 1 68 ? -13.729 -4.492 -3.671 1.00 76.88 68 LEU A O 1
ATOM 540 N N . LEU A 1 69 ? -15.746 -4.104 -2.763 1.00 78.94 69 LEU A N 1
ATOM 541 C CA . LEU A 1 69 ? -16.510 -4.871 -3.745 1.00 78.94 69 LEU A CA 1
ATOM 542 C C . LEU A 1 69 ? -16.446 -4.222 -5.136 1.00 78.94 69 LEU A C 1
ATOM 544 O O . LEU A 1 69 ? -16.186 -4.904 -6.127 1.00 78.94 69 LEU A O 1
ATOM 548 N N . LEU A 1 70 ? -16.592 -2.895 -5.205 1.00 76.44 70 LEU A N 1
ATOM 549 C CA . LEU A 1 70 ? -16.410 -2.122 -6.435 1.00 76.44 70 LEU A CA 1
ATOM 550 C C . LEU A 1 70 ? -14.975 -2.198 -6.949 1.00 76.44 70 LEU A C 1
ATOM 552 O O . LEU A 1 70 ? -14.778 -2.334 -8.151 1.00 76.44 70 LEU A O 1
ATOM 556 N N . ALA A 1 71 ? -13.976 -2.159 -6.066 1.00 70.62 71 ALA A N 1
ATOM 557 C CA . ALA A 1 71 ? -12.587 -2.371 -6.441 1.00 70.62 71 ALA A CA 1
ATOM 558 C C . ALA A 1 71 ? -12.433 -3.759 -7.067 1.00 70.62 71 ALA A C 1
ATOM 560 O O . ALA A 1 71 ? -11.911 -3.857 -8.165 1.00 70.62 71 ALA A O 1
ATOM 561 N N . GLY A 1 72 ? -12.978 -4.817 -6.467 1.00 69.50 72 GLY A N 1
ATOM 562 C CA . GLY A 1 72 ? -12.954 -6.150 -7.072 1.00 69.50 72 GLY A CA 1
ATOM 563 C C . GLY A 1 72 ? -13.554 -6.202 -8.482 1.00 69.50 72 GLY A C 1
ATOM 564 O O . GLY A 1 72 ? -12.987 -6.856 -9.354 1.00 69.50 72 GLY A O 1
ATOM 565 N N . LEU A 1 73 ? -14.649 -5.478 -8.724 1.00 74.62 73 LEU A N 1
ATOM 566 C CA . LEU A 1 73 ? -15.363 -5.476 -10.005 1.00 74.62 73 LEU A CA 1
ATOM 567 C C . LEU A 1 73 ? -14.709 -4.589 -11.081 1.00 74.62 73 LEU A C 1
ATOM 569 O O . LEU A 1 73 ? -14.721 -4.934 -12.260 1.00 74.62 73 LEU A O 1
ATOM 573 N N . LEU A 1 74 ? -14.164 -3.440 -10.678 1.00 72.75 74 LEU A N 1
ATOM 574 C CA . LEU A 1 74 ? -13.570 -2.433 -11.565 1.00 72.75 74 LEU A CA 1
ATOM 575 C C . LEU A 1 74 ? -12.066 -2.632 -11.758 1.00 72.75 74 LEU A C 1
ATOM 577 O O . LEU A 1 74 ? -11.481 -2.049 -12.675 1.00 72.75 74 LEU A O 1
ATOM 581 N N . LEU A 1 75 ? -11.426 -3.429 -10.898 1.00 69.25 75 LEU A N 1
ATOM 582 C CA . LEU A 1 75 ? -10.031 -3.787 -11.064 1.00 69.25 75 LEU A CA 1
ATOM 583 C C . LEU A 1 75 ? -9.877 -4.568 -12.370 1.00 69.25 75 LEU A C 1
ATOM 585 O O . LEU A 1 75 ? -10.556 -5.574 -12.581 1.00 69.25 75 LEU A O 1
ATOM 589 N N . PRO A 1 76 ? -8.957 -4.145 -13.245 1.00 67.56 76 PRO A N 1
ATOM 590 C CA . PRO A 1 76 ? -8.673 -4.886 -14.456 1.00 67.56 76 PRO A CA 1
ATOM 591 C C . PRO A 1 76 ? -8.319 -6.354 -14.166 1.00 67.56 76 PRO A C 1
ATOM 593 O O . PRO A 1 76 ? -7.638 -6.650 -13.179 1.00 67.56 76 PRO A O 1
ATOM 596 N N . ALA A 1 77 ? -8.699 -7.264 -15.068 1.00 65.31 77 ALA A N 1
ATOM 597 C CA . ALA A 1 77 ? -8.566 -8.718 -14.890 1.00 65.31 77 ALA A CA 1
ATOM 598 C C . ALA A 1 77 ? -7.149 -9.200 -14.505 1.00 65.31 77 ALA A C 1
ATOM 600 O O . ALA A 1 77 ? -6.992 -10.219 -13.842 1.00 65.31 77 ALA A O 1
ATOM 601 N N . PHE A 1 78 ? -6.097 -8.465 -14.870 1.00 60.53 78 PHE A N 1
ATOM 602 C CA . PHE A 1 78 ? -4.719 -8.804 -14.497 1.00 60.53 78 PHE A CA 1
ATOM 603 C C . PHE A 1 78 ? -4.379 -8.469 -13.031 1.00 60.53 78 PHE A C 1
ATOM 605 O O . PHE A 1 78 ? -3.553 -9.158 -12.437 1.00 60.53 78 PHE A O 1
ATOM 612 N N . ILE A 1 79 ? -5.003 -7.446 -12.423 1.00 65.06 79 ILE A N 1
ATOM 613 C CA . ILE A 1 79 ? -4.852 -7.161 -10.983 1.00 65.06 79 ILE A CA 1
ATOM 614 C C . ILE A 1 79 ? -5.614 -8.209 -10.180 1.00 65.06 79 ILE A C 1
ATOM 616 O O . ILE A 1 7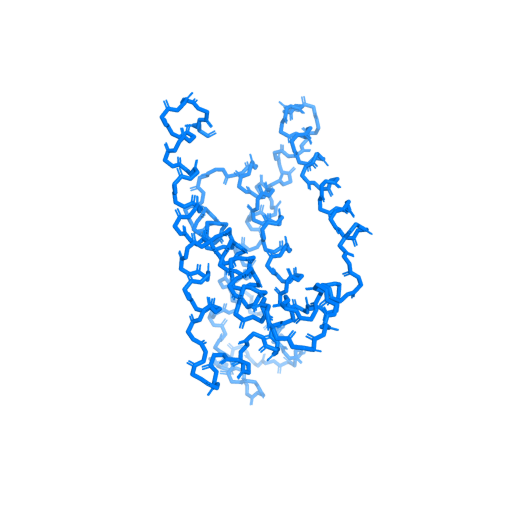9 ? -5.119 -8.670 -9.155 1.00 65.06 79 ILE A O 1
ATOM 620 N N . GLN A 1 80 ? -6.766 -8.649 -10.694 1.00 63.69 80 GLN A N 1
ATOM 621 C CA . GLN A 1 80 ? -7.545 -9.726 -10.089 1.00 63.69 80 GLN A CA 1
ATOM 622 C C . GLN A 1 80 ? -6.765 -11.051 -9.998 1.00 63.69 80 GLN A C 1
ATOM 624 O O . GLN A 1 80 ? -7.047 -11.852 -9.116 1.00 63.69 80 GLN A O 1
ATOM 629 N N . GLN A 1 81 ? -5.768 -11.281 -10.858 1.00 68.00 81 GLN A N 1
ATOM 630 C CA . GLN A 1 81 ? -4.915 -12.477 -10.804 1.00 68.00 81 GLN A CA 1
ATOM 631 C C . GLN A 1 81 ? -3.734 -12.353 -9.827 1.00 68.00 81 GLN A C 1
ATOM 633 O O . GLN A 1 81 ? -3.009 -13.322 -9.606 1.00 68.00 81 GLN A O 1
ATOM 638 N N . SER A 1 82 ? -3.501 -11.173 -9.247 1.00 68.50 82 SER A N 1
ATOM 639 C CA . SER A 1 82 ? -2.390 -10.953 -8.324 1.00 68.50 82 SER A CA 1
ATOM 640 C C . SER A 1 82 ? -2.796 -11.299 -6.892 1.00 68.50 82 SER A C 1
ATOM 642 O O . SER A 1 82 ? -3.416 -10.494 -6.196 1.00 68.50 82 SER A O 1
ATOM 644 N N . GLU A 1 83 ? -2.394 -12.482 -6.422 1.00 70.38 83 GLU A N 1
ATOM 645 C CA . GLU A 1 83 ? -2.603 -12.930 -5.033 1.00 70.38 83 GLU A CA 1
ATOM 646 C C . GLU A 1 83 ? -2.070 -11.915 -4.009 1.00 70.38 83 GLU A C 1
ATOM 648 O O . GLU A 1 83 ? -2.699 -11.653 -2.987 1.00 70.38 83 GLU A O 1
ATOM 653 N N . PHE A 1 84 ? -0.938 -11.276 -4.315 1.00 70.38 84 PHE A N 1
ATOM 654 C CA . PHE A 1 84 ? -0.330 -10.260 -3.458 1.00 70.38 84 PHE A CA 1
ATOM 655 C C . PHE A 1 84 ? -1.211 -9.017 -3.294 1.00 70.38 84 PHE A C 1
ATOM 657 O O . PHE A 1 84 ? -1.333 -8.482 -2.193 1.00 70.38 84 PHE A O 1
ATOM 664 N N . VAL A 1 85 ? -1.856 -8.567 -4.372 1.00 71.94 85 VAL A N 1
ATOM 665 C CA . VAL A 1 85 ? -2.736 -7.392 -4.319 1.00 71.94 85 VAL A CA 1
ATOM 666 C C . VAL A 1 85 ? -3.990 -7.706 -3.522 1.00 71.94 85 VAL A C 1
ATOM 668 O O . VAL A 1 85 ? -4.395 -6.895 -2.693 1.00 71.94 85 VAL A O 1
ATOM 671 N N . TRP A 1 86 ? -4.564 -8.894 -3.706 1.00 72.88 86 TRP A N 1
ATOM 672 C CA . TRP A 1 86 ? -5.701 -9.332 -2.904 1.00 72.88 86 TRP A CA 1
ATOM 673 C C . TRP A 1 86 ? -5.356 -9.479 -1.431 1.00 72.88 86 TRP A C 1
ATOM 675 O O . TRP A 1 86 ? -6.142 -9.034 -0.604 1.00 72.88 86 TRP A O 1
ATOM 685 N N . MET A 1 87 ? -4.178 -10.011 -1.090 1.00 74.00 87 MET A N 1
ATOM 686 C CA . MET A 1 87 ? -3.718 -10.056 0.301 1.00 74.00 87 MET A CA 1
ATOM 687 C C . MET A 1 87 ? -3.604 -8.657 0.912 1.00 74.00 87 MET A C 1
ATOM 689 O O . MET A 1 87 ? -4.062 -8.450 2.034 1.00 74.00 87 MET A O 1
ATOM 693 N N . ILE A 1 88 ? -3.041 -7.686 0.186 1.00 78.69 88 ILE A N 1
ATOM 694 C CA . ILE A 1 88 ? -2.946 -6.301 0.667 1.00 78.69 88 ILE A CA 1
ATOM 695 C C . ILE A 1 88 ? -4.334 -5.677 0.816 1.00 78.69 88 ILE A C 1
ATOM 697 O O . ILE A 1 88 ? -4.596 -5.041 1.834 1.00 78.69 88 ILE A O 1
ATOM 701 N N . LEU A 1 89 ? -5.225 -5.859 -0.161 1.00 77.00 89 LEU A N 1
ATOM 702 C CA . LEU A 1 89 ? -6.583 -5.314 -0.120 1.00 77.00 89 LEU A CA 1
ATOM 703 C C . LEU A 1 89 ? -7.413 -5.924 1.013 1.00 77.00 89 LEU A C 1
ATOM 705 O O . LEU A 1 89 ? -8.088 -5.182 1.721 1.00 77.00 89 LEU A O 1
ATOM 709 N N . LEU A 1 90 ? -7.317 -7.239 1.227 1.00 74.12 90 LEU A N 1
ATOM 710 C CA . LEU A 1 90 ? -7.958 -7.936 2.344 1.00 74.12 90 LEU A CA 1
ATOM 711 C C . LEU A 1 90 ? -7.396 -7.484 3.688 1.00 74.12 90 LEU A C 1
ATOM 713 O O . LEU A 1 90 ? -8.165 -7.199 4.601 1.00 74.12 90 LEU A O 1
ATOM 717 N N . ALA A 1 91 ? -6.072 -7.382 3.826 1.00 74.31 91 ALA A N 1
ATOM 718 C CA . ALA A 1 91 ? -5.463 -6.865 5.049 1.00 74.31 91 ALA A CA 1
ATOM 719 C C . ALA A 1 91 ? -5.931 -5.426 5.311 1.00 74.31 91 ALA A C 1
ATOM 721 O O . ALA A 1 91 ? -6.394 -5.105 6.405 1.00 74.31 91 ALA A O 1
ATOM 722 N N . TYR A 1 92 ? -5.900 -4.577 4.286 1.00 76.62 92 TYR A N 1
ATOM 723 C CA . TYR A 1 92 ? -6.365 -3.202 4.371 1.00 76.62 92 TYR A CA 1
ATOM 724 C C . TYR A 1 92 ? -7.839 -3.108 4.786 1.00 76.62 92 TYR A C 1
ATOM 726 O O . TYR A 1 92 ? -8.180 -2.307 5.658 1.00 76.62 92 TYR A O 1
ATOM 734 N N . SER A 1 93 ? -8.715 -3.939 4.214 1.00 74.56 93 SER A N 1
ATOM 735 C CA . SER A 1 93 ? -10.142 -3.919 4.531 1.00 74.56 93 SER A CA 1
ATOM 736 C C . SER A 1 93 ? -10.442 -4.490 5.909 1.00 74.56 93 SER A C 1
ATOM 738 O O . SER A 1 93 ? -11.148 -3.851 6.682 1.00 74.56 93 SER A O 1
ATOM 740 N N . VAL A 1 94 ? -9.895 -5.662 6.242 1.00 73.44 94 VAL A N 1
ATOM 741 C CA . VAL A 1 94 ? -10.155 -6.344 7.516 1.00 73.44 94 VAL A CA 1
ATOM 742 C C . VAL A 1 94 ? -9.620 -5.497 8.661 1.00 73.44 94 VAL A C 1
ATOM 744 O O . VAL A 1 94 ? -10.392 -5.080 9.519 1.00 73.44 94 VAL A O 1
ATOM 747 N N . PHE A 1 95 ? -8.333 -5.140 8.643 1.00 72.69 95 PHE A N 1
ATOM 748 C CA . PH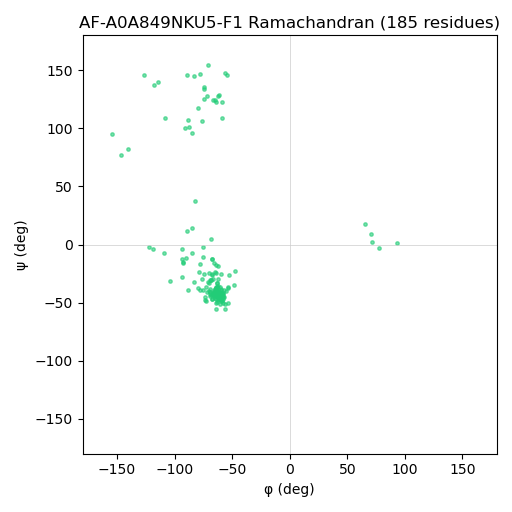E A 1 95 ? -7.767 -4.308 9.704 1.00 72.69 95 PHE A CA 1
ATOM 749 C C . PHE A 1 95 ? -8.342 -2.888 9.689 1.00 72.69 95 PHE A C 1
ATOM 751 O O . PHE A 1 95 ? -8.428 -2.259 10.738 1.00 72.69 95 PHE A O 1
ATOM 758 N N . GLY A 1 96 ? -8.796 -2.394 8.535 1.00 71.56 96 GLY A N 1
ATOM 759 C CA . GLY A 1 96 ? -9.474 -1.106 8.421 1.00 71.56 96 GLY A CA 1
ATOM 760 C C . GLY A 1 96 ? -10.868 -1.076 9.038 1.00 71.56 96 GLY A C 1
ATOM 761 O O . GLY A 1 96 ? -11.255 -0.030 9.551 1.00 71.56 96 GLY A O 1
ATOM 762 N N . VAL A 1 97 ? -11.612 -2.183 8.997 1.00 71.12 97 VAL A N 1
ATOM 763 C CA . VAL A 1 97 ? -12.896 -2.338 9.701 1.00 71.12 97 VAL A CA 1
ATOM 764 C C . VAL A 1 97 ? -12.648 -2.512 11.193 1.00 71.12 97 VAL A C 1
ATOM 766 O O . VAL A 1 97 ? -13.238 -1.792 11.991 1.00 71.12 97 VAL A O 1
ATOM 769 N N . VAL A 1 98 ? -11.715 -3.392 11.569 1.00 67.62 98 VAL A N 1
ATOM 770 C CA . VAL A 1 98 ? -11.383 -3.629 12.980 1.00 67.62 98 VAL A CA 1
ATOM 771 C C . VAL A 1 98 ? -10.903 -2.342 13.657 1.00 67.62 98 VAL A C 1
ATOM 773 O O . VAL A 1 98 ? -11.318 -2.055 14.772 1.00 67.62 98 VAL A O 1
ATOM 776 N N . ARG A 1 99 ? -10.112 -1.507 12.970 1.00 70.19 99 ARG A N 1
ATOM 777 C CA . ARG A 1 99 ? -9.674 -0.204 13.497 1.00 70.19 99 ARG A CA 1
ATOM 778 C C . ARG A 1 99 ? -10.831 0.768 13.758 1.00 70.19 99 ARG A C 1
ATOM 780 O O . ARG A 1 99 ? -10.739 1.546 14.696 1.00 70.19 99 ARG A O 1
ATOM 787 N N . GLU A 1 100 ? -11.883 0.762 12.937 1.00 68.50 100 GLU A N 1
ATOM 788 C CA . GLU A 1 100 ? -13.051 1.641 13.156 1.00 68.50 100 GLU A CA 1
ATOM 789 C C . GLU A 1 100 ? -13.879 1.196 14.366 1.00 68.50 100 GLU A C 1
ATOM 791 O O . GLU A 1 100 ? -14.448 2.034 15.054 1.00 68.50 100 GLU A O 1
ATOM 796 N N . VAL A 1 101 ? -13.929 -0.111 14.642 1.00 65.00 101 VAL A N 1
ATOM 797 C CA . VAL A 1 101 ? -14.657 -0.669 15.796 1.00 65.00 101 VAL A CA 1
ATOM 798 C C . VAL A 1 101 ? -13.819 -0.595 17.078 1.00 65.00 101 VAL A C 1
ATOM 800 O O . VAL A 1 101 ? -14.343 -0.413 18.180 1.00 65.00 101 VAL A O 1
ATOM 803 N N . GLU A 1 102 ? -12.498 -0.717 16.955 1.00 63.75 102 GLU A N 1
ATOM 804 C CA . GLU A 1 102 ? -11.589 -0.828 18.087 1.00 63.75 102 GLU A CA 1
ATOM 805 C C . GLU A 1 102 ? -10.292 -0.042 17.875 1.00 63.75 102 GLU A C 1
ATOM 807 O O . GLU A 1 102 ? -9.230 -0.568 17.538 1.00 63.75 102 GLU A O 1
ATOM 812 N N . PHE A 1 103 ? -10.373 1.261 18.145 1.00 60.28 103 PHE A N 1
ATOM 813 C CA . PHE A 1 103 ? -9.264 2.205 17.968 1.00 60.28 103 PHE A CA 1
ATOM 814 C C . PHE A 1 103 ? -8.076 1.992 18.929 1.00 60.28 103 PHE A C 1
ATOM 816 O O . PHE A 1 103 ? -7.012 2.579 18.741 1.00 60.28 103 PHE A O 1
ATOM 823 N N . ARG A 1 104 ? -8.243 1.173 19.979 1.00 57.25 104 ARG A N 1
ATOM 824 C CA . ARG A 1 104 ? -7.299 1.083 21.109 1.00 57.25 104 ARG A CA 1
ATOM 825 C C . ARG A 1 104 ? -6.181 0.049 20.957 1.00 57.25 104 ARG A C 1
ATOM 827 O O . ARG A 1 104 ? -5.237 0.085 21.741 1.00 57.25 104 ARG A O 1
ATOM 834 N N . ILE A 1 105 ? -6.230 -0.849 19.971 1.00 65.25 105 ILE A N 1
ATOM 835 C CA . ILE A 1 105 ? -5.195 -1.885 19.818 1.00 65.25 105 ILE A CA 1
ATOM 836 C C . ILE A 1 105 ? -4.077 -1.379 18.894 1.00 65.25 105 ILE A C 1
ATOM 838 O O . ILE A 1 105 ? -4.177 -1.449 17.668 1.00 65.25 105 ILE A O 1
ATOM 842 N N . GLU A 1 106 ? -2.963 -0.927 19.478 1.00 69.25 106 GLU A N 1
ATOM 843 C CA . GLU A 1 106 ? -1.804 -0.384 18.743 1.00 69.25 106 GLU A CA 1
ATOM 844 C C . GLU A 1 106 ? -1.271 -1.325 17.650 1.00 69.25 106 GLU A C 1
ATOM 846 O O . GLU A 1 106 ? -0.891 -0.871 16.569 1.00 69.25 106 GLU A O 1
ATOM 851 N N . ARG A 1 107 ? -1.291 -2.647 17.881 1.00 66.00 107 ARG A N 1
ATOM 852 C CA . ARG A 1 107 ? -0.861 -3.639 16.877 1.00 66.00 107 ARG A CA 1
ATOM 853 C C . ARG A 1 107 ? -1.730 -3.618 15.622 1.00 66.00 107 ARG A C 1
ATOM 855 O O . ARG A 1 107 ? -1.197 -3.723 14.521 1.00 66.00 107 ARG A O 1
ATOM 862 N N . ILE A 1 108 ? -3.044 -3.468 15.775 1.00 70.19 108 ILE A N 1
ATOM 863 C CA . ILE A 1 108 ? -3.996 -3.437 14.656 1.00 70.19 108 ILE A CA 1
ATOM 864 C C . ILE A 1 108 ? -3.801 -2.156 13.855 1.00 70.19 108 ILE A C 1
ATOM 866 O O . ILE A 1 108 ? -3.711 -2.200 12.627 1.00 70.19 108 ILE A O 1
ATOM 870 N N . THR A 1 109 ? -3.628 -1.035 14.555 1.00 74.25 109 THR A N 1
ATOM 871 C CA . THR A 1 109 ? -3.271 0.242 13.936 1.00 74.25 109 THR A CA 1
ATOM 872 C C . THR A 1 109 ? -1.961 0.123 13.161 1.00 74.25 109 THR A C 1
ATOM 874 O O . THR A 1 109 ? -1.902 0.545 12.009 1.00 74.25 109 THR A O 1
ATOM 877 N N . GLY A 1 110 ? -0.937 -0.517 13.729 1.00 76.44 110 GLY A N 1
ATOM 878 C CA . GLY A 1 110 ? 0.325 -0.789 13.042 1.00 76.44 110 GLY A CA 1
ATOM 879 C C . GLY A 1 110 ? 0.128 -1.573 11.744 1.00 76.44 110 GLY A C 1
ATOM 880 O O . GLY A 1 110 ? 0.520 -1.097 10.679 1.00 76.44 110 GLY A O 1
ATOM 881 N N . ILE A 1 111 ? -0.524 -2.738 11.801 1.00 76.81 111 ILE A N 1
ATOM 882 C CA . ILE A 1 111 ? -0.741 -3.602 10.626 1.00 76.81 111 ILE A CA 1
ATOM 883 C C . ILE A 1 111 ? -1.541 -2.874 9.540 1.00 76.81 111 ILE A C 1
ATOM 885 O O . ILE A 1 111 ? -1.173 -2.921 8.364 1.00 76.81 111 ILE A O 1
ATOM 889 N N . TYR A 1 112 ? -2.588 -2.141 9.925 1.00 80.25 112 TYR A N 1
ATOM 890 C CA . TYR A 1 112 ? -3.359 -1.317 8.999 1.00 80.25 112 TYR A CA 1
ATOM 891 C C . TYR A 1 112 ? -2.471 -0.290 8.282 1.00 80.25 112 TYR A C 1
ATOM 893 O O . TYR A 1 112 ? -2.523 -0.166 7.057 1.00 80.25 112 TYR A O 1
ATOM 901 N N . LEU A 1 113 ? -1.596 0.400 9.012 1.00 83.62 113 LEU A N 1
ATOM 902 C CA . LEU A 1 113 ? -0.684 1.385 8.430 1.00 83.62 113 LEU A CA 1
ATOM 903 C C . LEU A 1 113 ? 0.362 0.769 7.510 1.00 83.62 113 LEU A C 1
ATOM 905 O O . LEU A 1 113 ? 0.611 1.313 6.434 1.00 83.62 113 LEU A O 1
ATOM 909 N N . TYR A 1 114 ? 0.928 -0.373 7.891 1.00 83.94 114 TYR A N 1
ATOM 910 C CA . TYR A 1 114 ? 1.838 -1.113 7.021 1.00 83.94 114 TYR A CA 1
ATOM 911 C C . TYR A 1 114 ? 1.139 -1.560 5.734 1.00 83.94 114 TYR A C 1
ATOM 913 O O . TYR A 1 114 ? 1.703 -1.395 4.653 1.00 83.94 114 TYR A O 1
ATOM 921 N N . SER A 1 115 ? -0.103 -2.048 5.818 1.00 82.31 115 SER A N 1
ATOM 922 C CA . SER A 1 115 ? -0.873 -2.454 4.636 1.00 82.31 115 SER A CA 1
ATOM 923 C C . SER A 1 115 ? -1.142 -1.281 3.684 1.00 82.31 115 SER A C 1
ATOM 925 O O . SER A 1 115 ? -0.967 -1.424 2.474 1.00 82.31 115 SER A O 1
ATOM 927 N N . GLN A 1 116 ? -1.461 -0.094 4.216 1.00 84.12 116 GLN A N 1
ATOM 928 C CA . GLN A 1 116 ? -1.611 1.120 3.412 1.00 84.12 116 GLN A CA 1
ATOM 929 C C . GLN A 1 116 ? -0.299 1.512 2.735 1.00 84.12 116 GLN A C 1
ATOM 931 O O . GLN A 1 116 ? -0.279 1.743 1.529 1.00 84.12 116 GLN A O 1
ATOM 936 N N . ALA A 1 117 ? 0.803 1.559 3.484 1.00 88.69 117 ALA A N 1
ATOM 937 C CA . ALA A 1 117 ? 2.102 1.911 2.923 1.00 88.69 117 ALA A CA 1
ATOM 938 C C . ALA A 1 117 ? 2.509 0.951 1.791 1.00 88.69 117 ALA A C 1
ATOM 940 O O . ALA A 1 117 ? 2.948 1.404 0.735 1.00 88.69 117 ALA A O 1
ATOM 941 N N . LEU A 1 118 ? 2.297 -0.358 1.971 1.00 87.31 118 LEU A N 1
ATOM 942 C CA . LEU A 1 118 ? 2.564 -1.374 0.948 1.00 87.31 118 LEU A CA 1
ATOM 943 C C . LEU A 1 118 ? 1.667 -1.223 -0.284 1.00 87.31 118 LEU A C 1
ATOM 945 O O . LEU A 1 118 ? 2.151 -1.364 -1.406 1.00 87.31 118 LEU A O 1
ATOM 949 N N . PHE A 1 119 ? 0.386 -0.897 -0.100 1.00 86.94 119 PHE A N 1
ATOM 950 C CA . PHE A 1 119 ? -0.518 -0.618 -1.215 1.00 86.94 119 PHE A CA 1
ATOM 951 C C . PHE A 1 119 ? -0.018 0.560 -2.059 1.00 86.94 119 PHE A C 1
ATOM 953 O O . PHE A 1 119 ? 0.107 0.452 -3.280 1.00 86.94 119 PHE A O 1
ATOM 960 N N . TYR A 1 120 ? 0.336 1.670 -1.410 1.00 88.31 120 TYR A N 1
ATOM 961 C CA . TYR A 1 120 ? 0.874 2.847 -2.091 1.00 88.31 120 TYR A CA 1
ATOM 962 C C . TYR A 1 120 ? 2.225 2.567 -2.757 1.00 88.31 120 TYR A C 1
ATOM 964 O O . TYR A 1 120 ? 2.460 3.034 -3.872 1.00 88.31 120 TYR A O 1
ATOM 972 N N . ALA A 1 121 ? 3.085 1.767 -2.124 1.00 91.44 121 ALA A N 1
ATOM 973 C CA . ALA A 1 121 ? 4.339 1.313 -2.717 1.00 91.44 121 ALA A CA 1
ATOM 974 C C . ALA A 1 121 ? 4.098 0.494 -3.995 1.00 91.44 121 ALA A C 1
ATOM 976 O O . ALA A 1 121 ? 4.753 0.731 -5.005 1.00 91.44 121 ALA A O 1
ATOM 977 N N . TYR A 1 122 ? 3.134 -0.430 -3.987 1.00 88.94 122 TYR A N 1
ATOM 978 C CA . TYR A 1 122 ? 2.784 -1.236 -5.159 1.00 88.94 122 TYR A CA 1
ATOM 979 C C . TYR A 1 122 ? 2.267 -0.377 -6.320 1.00 88.94 122 TYR A C 1
ATOM 981 O O . TYR A 1 122 ? 2.743 -0.510 -7.449 1.00 88.94 122 TYR A O 1
ATOM 989 N N . ILE A 1 123 ? 1.333 0.541 -6.049 1.00 87.44 123 ILE A N 1
ATOM 990 C CA . ILE A 1 123 ? 0.808 1.455 -7.073 1.00 87.44 123 ILE A CA 1
ATOM 991 C C . ILE A 1 123 ? 1.931 2.333 -7.632 1.00 87.44 123 ILE A C 1
ATOM 993 O O . ILE A 1 123 ? 2.079 2.448 -8.850 1.00 87.44 123 ILE A O 1
ATOM 997 N N . GLY A 1 124 ? 2.762 2.898 -6.754 1.00 90.38 124 GLY A N 1
ATOM 998 C CA . GLY A 1 124 ? 3.928 3.683 -7.143 1.00 90.38 124 GLY A CA 1
ATOM 999 C C . GLY A 1 124 ? 4.906 2.888 -8.011 1.00 90.38 124 GLY A C 1
ATOM 1000 O O . GLY A 1 124 ? 5.365 3.393 -9.035 1.00 90.38 124 GLY A O 1
ATOM 1001 N N . ALA A 1 125 ? 5.175 1.628 -7.664 1.00 89.50 125 ALA A N 1
ATOM 1002 C CA . ALA A 1 125 ? 6.042 0.746 -8.440 1.00 89.50 125 ALA A CA 1
ATOM 1003 C C . ALA A 1 125 ? 5.499 0.481 -9.848 1.00 89.50 125 ALA A C 1
ATOM 1005 O O . ALA A 1 125 ? 6.261 0.518 -10.815 1.00 89.50 125 ALA A O 1
ATOM 1006 N N . GLY A 1 126 ? 4.187 0.271 -9.978 1.00 86.25 126 GLY A N 1
ATOM 1007 C CA . GLY A 1 126 ? 3.538 0.096 -11.276 1.00 86.25 126 GLY A CA 1
ATOM 1008 C C . GLY A 1 126 ? 3.630 1.341 -12.160 1.00 86.25 126 GLY A C 1
ATOM 1009 O O . GLY A 1 126 ? 3.950 1.228 -13.343 1.00 86.25 126 GLY A O 1
ATOM 1010 N N . PHE A 1 127 ? 3.459 2.538 -11.589 1.00 88.00 127 PHE A N 1
ATOM 1011 C CA . PHE A 1 127 ? 3.679 3.792 -12.319 1.00 88.00 127 PHE A CA 1
ATOM 1012 C C . PHE A 1 127 ? 5.145 4.005 -12.698 1.00 88.00 127 PHE A C 1
ATOM 1014 O O . PHE A 1 127 ? 5.428 4.381 -13.834 1.00 88.00 127 PHE A O 1
ATOM 1021 N N . GLY A 1 128 ? 6.086 3.726 -11.794 1.00 87.50 128 GLY A N 1
ATOM 1022 C CA . GLY A 1 128 ? 7.515 3.770 -12.109 1.00 87.50 128 GLY A CA 1
ATOM 1023 C C . GLY A 1 128 ? 7.867 2.827 -13.262 1.00 87.50 128 GLY A C 1
ATOM 1024 O O . GLY A 1 128 ? 8.573 3.204 -14.198 1.00 87.50 128 GLY A O 1
ATOM 1025 N N . ASN A 1 129 ? 7.293 1.625 -13.254 1.00 86.25 129 ASN A N 1
ATOM 1026 C CA . ASN A 1 129 ? 7.465 0.653 -14.323 1.00 86.25 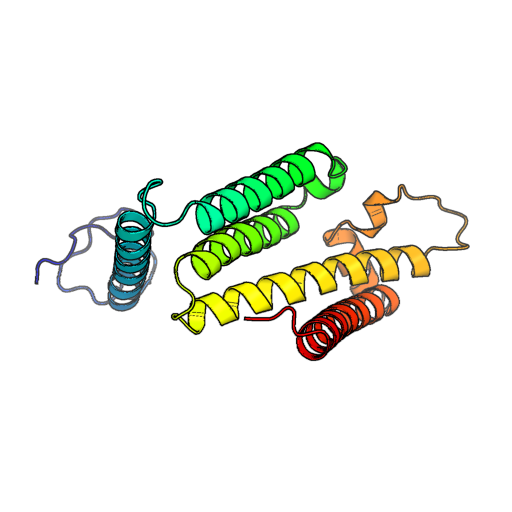129 ASN A CA 1
ATOM 1027 C C . ASN A 1 129 ? 6.869 1.127 -15.659 1.00 86.25 129 ASN A C 1
ATOM 1029 O O . ASN A 1 129 ? 7.541 1.039 -16.688 1.00 86.25 129 ASN A O 1
ATOM 1033 N N . LEU A 1 130 ? 5.663 1.701 -15.638 1.00 84.50 130 LEU A N 1
ATOM 1034 C CA . LEU A 1 130 ? 5.029 2.322 -16.805 1.00 84.50 130 LEU A CA 1
ATOM 1035 C C . LEU A 1 130 ? 5.926 3.416 -17.403 1.00 84.50 130 LEU A C 1
ATOM 1037 O O . LEU A 1 130 ? 6.238 3.369 -18.590 1.00 84.50 130 LEU A O 1
ATOM 1041 N N . ILE A 1 131 ? 6.404 4.348 -16.572 1.00 86.38 131 ILE A N 1
ATOM 1042 C CA . ILE A 1 131 ? 7.270 5.459 -16.997 1.00 86.38 131 ILE A CA 1
ATOM 1043 C C . ILE A 1 131 ? 8.562 4.940 -17.632 1.00 86.38 131 ILE A C 1
ATOM 1045 O O . ILE A 1 131 ? 8.994 5.464 -18.655 1.00 86.38 131 ILE A O 1
ATOM 1049 N N . SER A 1 132 ? 9.158 3.885 -17.073 1.00 85.31 132 SER A N 1
ATOM 1050 C CA . SER A 1 132 ? 10.408 3.310 -17.590 1.00 85.31 132 SER A CA 1
ATOM 1051 C C . SER A 1 132 ? 10.303 2.720 -19.002 1.00 85.31 132 SER A C 1
ATOM 1053 O O . SER A 1 132 ? 11.318 2.513 -19.671 1.00 85.31 132 SER A O 1
ATOM 1055 N N . HIS A 1 133 ? 9.076 2.464 -19.455 1.00 77.62 133 HIS A N 1
ATOM 1056 C CA . HIS A 1 133 ? 8.769 1.929 -20.776 1.00 77.62 133 HIS A CA 1
ATOM 1057 C C . HIS A 1 133 ? 8.118 2.958 -21.706 1.00 77.62 133 HIS A C 1
ATOM 1059 O O . HIS A 1 133 ? 7.985 2.694 -22.903 1.00 77.62 133 HIS A O 1
ATOM 1065 N N . THR A 1 134 ? 7.768 4.143 -21.200 1.00 76.94 134 THR A N 1
ATOM 1066 C CA . THR A 1 134 ? 7.295 5.260 -22.018 1.00 76.94 134 THR A CA 1
ATOM 1067 C C . THR A 1 134 ? 8.369 5.635 -23.044 1.00 76.94 134 THR A C 1
ATOM 1069 O O . THR A 1 134 ? 9.505 5.935 -22.687 1.00 76.94 134 THR A O 1
ATOM 1072 N N . GLY A 1 135 ? 8.019 5.602 -24.333 1.00 63.31 135 GLY A N 1
ATOM 1073 C CA . GLY A 1 135 ? 8.940 5.906 -25.438 1.00 63.31 135 GLY A CA 1
ATOM 1074 C C . GLY A 1 135 ? 9.662 4.698 -26.051 1.00 63.31 135 GLY A C 1
ATOM 1075 O O . GLY A 1 135 ? 10.447 4.879 -26.979 1.00 63.31 135 GLY A O 1
ATOM 1076 N N . ARG A 1 136 ? 9.400 3.464 -25.590 1.00 66.88 136 ARG A N 1
ATOM 1077 C CA . ARG A 1 136 ? 9.857 2.235 -26.269 1.00 66.88 136 ARG A CA 1
ATOM 1078 C C . ARG A 1 136 ? 8.817 1.771 -27.301 1.00 66.88 136 ARG A C 1
ATOM 1080 O O . ARG A 1 136 ? 7.622 1.859 -27.055 1.00 66.88 136 ARG A O 1
ATOM 1087 N N . ASN A 1 137 ? 9.264 1.195 -28.422 1.00 49.31 137 ASN A N 1
ATOM 1088 C CA . ASN A 1 137 ? 8.405 0.727 -29.532 1.00 49.31 137 ASN A CA 1
ATOM 1089 C C . ASN A 1 137 ? 7.516 -0.497 -29.208 1.00 49.31 137 ASN A C 1
ATOM 1091 O O . ASN A 1 137 ? 6.842 -1.018 -30.093 1.00 49.31 137 ASN A O 1
ATOM 1095 N N . TYR A 1 138 ? 7.506 -0.970 -27.959 1.00 54.94 138 TYR A N 1
ATOM 1096 C CA . TYR A 1 138 ? 6.687 -2.095 -27.513 1.00 54.94 138 TYR A CA 1
ATOM 1097 C C . TYR A 1 138 ? 5.559 -1.583 -26.619 1.00 54.94 138 TYR A C 1
ATOM 1099 O O . TYR A 1 138 ? 5.789 -1.183 -25.479 1.00 54.94 138 TYR A O 1
ATOM 1107 N N . TYR A 1 139 ? 4.332 -1.617 -27.137 1.00 57.50 139 TYR A N 1
ATOM 1108 C CA . TYR A 1 139 ? 3.138 -1.275 -26.373 1.00 57.50 139 TYR A CA 1
ATOM 1109 C C . TYR A 1 139 ? 2.653 -2.494 -25.589 1.00 57.50 139 TYR A C 1
ATOM 1111 O O . TYR A 1 139 ? 1.923 -3.337 -26.108 1.00 57.50 139 TYR A O 1
ATOM 1119 N N . TYR A 1 140 ? 3.046 -2.586 -24.321 1.00 64.00 140 TYR A N 1
ATOM 1120 C CA . TYR A 1 140 ? 2.360 -3.470 -23.384 1.00 64.00 140 TYR A CA 1
ATOM 1121 C C . TYR A 1 140 ? 1.053 -2.823 -22.926 1.00 64.00 140 TYR A C 1
ATOM 1123 O O . TYR A 1 140 ? 0.971 -1.602 -22.767 1.00 64.00 140 TYR A O 1
ATOM 1131 N N . SER A 1 141 ? 0.028 -3.644 -22.677 1.00 65.69 141 SER A N 1
ATOM 1132 C CA . SER A 1 141 ? -1.179 -3.162 -22.000 1.00 65.69 141 SER A CA 1
ATOM 1133 C C . SER A 1 141 ? -0.805 -2.533 -20.653 1.00 65.69 141 SER A C 1
ATOM 1135 O O . SER A 1 141 ? 0.127 -3.003 -19.995 1.00 65.69 141 SER A O 1
ATOM 1137 N N . ILE A 1 142 ? -1.549 -1.504 -20.219 1.00 64.19 142 ILE A N 1
ATOM 1138 C CA . ILE A 1 142 ? -1.309 -0.800 -18.942 1.00 64.19 142 ILE A CA 1
ATOM 1139 C C . ILE A 1 142 ? -1.128 -1.792 -17.790 1.00 64.19 142 ILE A C 1
ATOM 1141 O O . ILE A 1 142 ? -0.310 -1.588 -16.899 1.00 64.19 142 ILE A O 1
ATOM 1145 N N . GLY A 1 143 ? -1.843 -2.911 -17.841 1.00 62.84 143 GLY A N 1
ATOM 1146 C CA . GLY A 1 143 ? -1.782 -3.898 -16.789 1.00 62.84 143 GLY A CA 1
ATOM 1147 C C . GLY A 1 143 ? -0.519 -4.694 -16.634 1.00 62.84 143 GLY A C 1
ATOM 1148 O O . GLY A 1 143 ? -0.211 -5.154 -15.536 1.00 62.84 143 GLY A O 1
ATOM 1149 N N . TYR A 1 144 ? 0.239 -4.819 -17.710 1.00 70.81 144 TYR A N 1
ATOM 1150 C CA . TYR A 1 144 ? 1.507 -5.512 -17.655 1.00 70.81 144 TYR A CA 1
ATOM 1151 C C . TYR A 1 144 ? 2.477 -4.787 -16.716 1.00 70.81 144 TYR A C 1
ATOM 1153 O O . TYR A 1 144 ? 3.169 -5.433 -15.937 1.00 70.81 144 TYR A O 1
ATOM 1161 N N . TYR A 1 145 ? 2.439 -3.449 -16.687 1.00 71.38 145 TYR A N 1
ATOM 1162 C CA . TYR A 1 145 ? 3.302 -2.626 -15.835 1.00 71.38 145 TYR A CA 1
ATOM 1163 C C . TYR A 1 145 ? 3.021 -2.770 -14.340 1.00 71.38 145 TYR A C 1
ATOM 1165 O O . TYR A 1 145 ? 3.930 -2.584 -13.534 1.00 71.38 145 TYR A O 1
ATOM 1173 N N . PHE A 1 146 ? 1.795 -3.148 -13.974 1.00 75.38 146 PHE A N 1
ATOM 1174 C CA . PHE A 1 146 ? 1.392 -3.388 -12.589 1.00 75.38 146 PHE A CA 1
ATOM 1175 C C . PHE A 1 146 ? 1.523 -4.866 -12.189 1.00 75.38 146 PHE A C 1
ATOM 1177 O O . PHE A 1 146 ? 1.323 -5.211 -11.031 1.00 75.38 146 PHE A O 1
ATOM 1184 N N . ASN A 1 147 ? 1.896 -5.767 -13.103 1.00 79.69 147 ASN A N 1
ATOM 1185 C CA . ASN A 1 147 ? 2.132 -7.160 -12.745 1.00 79.69 147 ASN A CA 1
ATOM 1186 C C . ASN A 1 147 ? 3.360 -7.276 -11.827 1.00 79.69 147 ASN A C 1
ATOM 1188 O O . ASN A 1 147 ? 4.463 -6.880 -12.197 1.00 79.69 147 ASN A O 1
ATOM 1192 N N . ILE A 1 148 ? 3.189 -7.876 -10.648 1.00 78.00 148 ILE A N 1
ATOM 1193 C CA . ILE A 1 148 ? 4.257 -7.930 -9.647 1.00 78.00 148 ILE A CA 1
ATOM 1194 C C . ILE A 1 148 ? 5.479 -8.732 -10.107 1.00 78.00 148 ILE A C 1
ATOM 1196 O O . ILE A 1 148 ? 6.609 -8.321 -9.854 1.00 78.00 148 ILE A O 1
ATOM 1200 N N . LYS A 1 149 ? 5.276 -9.832 -10.847 1.00 80.12 149 LYS A N 1
ATOM 1201 C CA . LYS A 1 149 ? 6.379 -10.623 -11.414 1.00 80.12 149 LYS A CA 1
ATOM 1202 C C . LYS A 1 149 ? 7.157 -9.792 -12.428 1.00 80.12 149 LYS A C 1
ATOM 1204 O O . LYS A 1 149 ? 8.383 -9.847 -12.451 1.00 80.12 149 LYS A O 1
ATOM 1209 N N . PHE A 1 150 ? 6.449 -8.995 -13.227 1.00 79.06 150 PHE A N 1
ATOM 1210 C CA . PHE A 1 150 ? 7.075 -8.103 -14.193 1.00 79.06 150 PHE A CA 1
ATOM 1211 C C . PHE A 1 150 ? 7.850 -6.972 -13.505 1.00 79.06 150 PHE A C 1
ATOM 1213 O O . PHE A 1 150 ? 9.023 -6.778 -13.815 1.00 79.06 150 PHE A O 1
ATOM 1220 N N . ILE A 1 151 ? 7.258 -6.310 -12.506 1.00 82.12 151 ILE A N 1
ATOM 1221 C CA . ILE A 1 151 ? 7.927 -5.286 -11.686 1.00 82.12 151 ILE A CA 1
ATOM 1222 C C . ILE A 1 151 ? 9.227 -5.834 -11.084 1.00 82.12 151 ILE A C 1
ATOM 1224 O O . ILE A 1 151 ? 10.282 -5.227 -11.252 1.00 82.12 151 ILE A O 1
ATOM 1228 N N . PHE A 1 152 ? 9.183 -7.002 -10.436 1.00 83.19 152 PHE A N 1
ATOM 1229 C CA . PHE A 1 152 ? 10.384 -7.611 -9.856 1.00 83.19 152 PHE A CA 1
ATOM 1230 C C . PHE A 1 152 ? 11.420 -7.996 -10.913 1.00 83.19 152 PHE A C 1
ATOM 1232 O O . PHE A 1 152 ? 12.615 -7.809 -10.686 1.00 83.19 152 PHE A O 1
ATOM 1239 N N . SER A 1 153 ? 10.984 -8.491 -12.075 1.00 82.00 153 SER A N 1
ATOM 1240 C CA . SER A 1 153 ? 11.901 -8.810 -13.172 1.00 82.00 153 SER A CA 1
ATOM 1241 C C . SER A 1 153 ? 12.626 -7.571 -13.703 1.00 82.00 153 SER A C 1
ATOM 1243 O O . SER A 1 153 ? 13.813 -7.649 -14.005 1.00 82.00 153 SER A O 1
ATOM 1245 N N . GLU A 1 154 ? 11.956 -6.419 -13.753 1.00 82.38 154 GLU A N 1
ATOM 1246 C CA . GLU A 1 154 ? 12.552 -5.154 -14.188 1.00 82.38 154 GLU A CA 1
ATOM 1247 C C . GLU A 1 154 ? 13.539 -4.608 -13.150 1.00 82.38 154 GLU A C 1
ATOM 1249 O O . GLU A 1 154 ? 14.646 -4.209 -13.511 1.00 82.38 154 GLU A O 1
ATOM 1254 N N . ILE A 1 155 ? 13.216 -4.697 -11.856 1.00 84.31 155 ILE A N 1
ATOM 1255 C CA . ILE A 1 155 ? 14.167 -4.368 -10.779 1.00 84.31 155 ILE A CA 1
ATOM 1256 C C . ILE A 1 155 ? 15.415 -5.263 -10.871 1.00 84.31 155 ILE A C 1
ATOM 1258 O O . ILE A 1 155 ? 16.540 -4.770 -10.786 1.00 84.31 155 ILE A O 1
ATOM 1262 N N . GLY A 1 156 ? 15.234 -6.565 -11.117 1.00 82.69 156 GLY A N 1
ATOM 1263 C CA . GLY A 1 156 ? 16.336 -7.512 -11.324 1.00 82.69 156 GLY A CA 1
ATOM 1264 C C . GLY A 1 156 ? 17.182 -7.221 -12.570 1.00 82.69 156 GLY A C 1
ATOM 1265 O O . GLY A 1 156 ? 18.359 -7.567 -12.608 1.00 82.69 156 GLY A O 1
ATOM 1266 N N . ARG A 1 157 ? 16.616 -6.530 -13.566 1.00 83.50 157 ARG A N 1
ATOM 1267 C CA . ARG A 1 157 ? 17.314 -6.033 -14.765 1.00 83.50 157 ARG A CA 1
ATOM 1268 C C . ARG A 1 157 ? 17.992 -4.675 -14.556 1.00 83.50 157 ARG A C 1
ATOM 1270 O O . ARG A 1 157 ? 18.373 -4.040 -15.536 1.00 83.50 157 ARG A O 1
ATOM 1277 N N . LEU A 1 158 ? 18.148 -4.230 -13.305 1.00 85.00 158 LEU A N 1
ATOM 1278 C CA . LEU A 1 158 ? 18.732 -2.936 -12.925 1.00 85.00 158 LEU A CA 1
ATOM 1279 C C . LEU A 1 158 ? 17.908 -1.720 -13.383 1.00 85.00 158 LEU A C 1
ATOM 1281 O O . LEU A 1 158 ? 18.405 -0.593 -13.385 1.00 85.00 158 LEU A O 1
ATOM 1285 N N . ASN A 1 159 ? 16.633 -1.910 -13.730 1.00 85.38 159 ASN A N 1
ATOM 1286 C CA . ASN A 1 159 ? 15.721 -0.797 -13.945 1.00 85.38 159 ASN A CA 1
ATOM 1287 C C . ASN A 1 159 ? 15.297 -0.245 -12.576 1.00 85.38 159 ASN A C 1
ATOM 1289 O O . ASN A 1 159 ? 14.521 -0.864 -11.850 1.00 85.38 159 ASN A O 1
ATOM 1293 N N . ALA A 1 160 ? 15.832 0.919 -12.205 1.00 90.00 160 ALA A N 1
ATOM 1294 C CA . ALA A 1 160 ? 15.569 1.531 -10.903 1.00 90.00 160 ALA A CA 1
ATOM 1295 C C . ALA A 1 160 ? 14.203 2.234 -10.826 1.00 90.00 160 ALA A C 1
ATOM 1297 O O . ALA A 1 160 ? 13.718 2.505 -9.729 1.00 90.00 160 ALA A O 1
ATOM 1298 N N . LEU A 1 161 ? 13.559 2.532 -11.959 1.00 90.88 161 LEU A N 1
ATOM 1299 C CA . LEU A 1 161 ? 12.322 3.318 -11.990 1.00 90.88 161 LEU A CA 1
ATOM 1300 C C . LEU A 1 161 ? 11.145 2.687 -11.221 1.00 90.88 161 LEU A C 1
ATOM 1302 O O . LEU A 1 161 ? 10.481 3.431 -10.500 1.00 90.88 161 LEU A O 1
ATOM 1306 N N . PRO A 1 162 ? 10.881 1.365 -11.279 1.00 90.94 162 PRO A N 1
ATOM 1307 C CA . PRO A 1 162 ? 9.881 0.742 -10.412 1.00 90.94 162 PRO A CA 1
ATOM 1308 C C . PRO A 1 162 ? 10.200 0.910 -8.917 1.00 90.94 162 PRO A C 1
ATOM 1310 O O . PRO A 1 162 ? 9.303 1.167 -8.120 1.00 90.94 162 PRO A O 1
ATOM 1313 N N . LEU A 1 163 ? 11.476 0.830 -8.524 1.00 91.69 163 LEU A N 1
ATOM 1314 C CA . LEU A 1 163 ? 11.889 1.025 -7.130 1.00 91.69 163 LEU A CA 1
ATOM 1315 C C . LEU A 1 163 ? 11.710 2.485 -6.686 1.00 91.69 163 LEU A C 1
ATOM 1317 O O . LEU A 1 163 ? 11.157 2.743 -5.618 1.00 91.69 163 LEU A O 1
ATOM 1321 N N . VAL A 1 164 ? 12.118 3.442 -7.523 1.00 93.06 164 VAL A N 1
ATOM 1322 C CA . VAL A 1 164 ? 11.896 4.879 -7.289 1.00 93.06 164 VAL A CA 1
ATOM 1323 C C . VAL A 1 164 ? 10.402 5.179 -7.187 1.00 93.06 164 VAL A C 1
ATOM 1325 O O . VAL A 1 164 ? 9.978 5.898 -6.285 1.00 93.06 164 VAL A O 1
ATOM 1328 N N . GLY A 1 165 ? 9.593 4.574 -8.058 1.00 93.12 165 GLY A N 1
ATOM 1329 C CA . GLY A 1 165 ? 8.139 4.662 -8.012 1.00 93.12 165 GLY A CA 1
ATOM 1330 C C . GLY A 1 165 ? 7.564 4.146 -6.692 1.00 93.12 165 GLY A C 1
ATOM 1331 O O . GLY A 1 165 ? 6.723 4.814 -6.094 1.00 93.12 165 GLY A O 1
ATOM 1332 N N . ALA A 1 166 ? 8.051 3.009 -6.189 1.00 92.88 166 ALA A N 1
ATOM 1333 C CA . ALA A 1 166 ? 7.624 2.463 -4.900 1.00 92.88 166 ALA A CA 1
ATOM 1334 C C . ALA A 1 166 ? 7.926 3.421 -3.737 1.00 92.88 166 ALA A C 1
ATOM 1336 O O . ALA A 1 166 ? 7.056 3.691 -2.906 1.00 92.88 166 ALA A O 1
ATOM 1337 N N . ILE A 1 167 ? 9.139 3.982 -3.709 1.00 93.88 167 ILE A N 1
ATOM 1338 C CA . ILE A 1 167 ? 9.564 4.961 -2.699 1.00 93.88 167 ILE A CA 1
ATOM 1339 C C . ILE A 1 167 ? 8.701 6.226 -2.782 1.00 93.88 167 ILE A C 1
ATOM 1341 O O . ILE A 1 167 ? 8.219 6.710 -1.758 1.00 93.88 167 ILE A O 1
ATOM 1345 N N . ALA A 1 168 ? 8.448 6.733 -3.991 1.00 93.88 168 ALA A N 1
ATOM 1346 C CA . ALA A 1 168 ? 7.579 7.886 -4.210 1.00 93.88 168 ALA A CA 1
ATOM 1347 C C . ALA A 1 168 ? 6.136 7.613 -3.751 1.00 93.88 168 ALA A C 1
ATOM 1349 O O . ALA A 1 168 ? 5.518 8.479 -3.135 1.00 93.88 168 ALA A O 1
ATOM 1350 N N . GLY A 1 169 ? 5.621 6.401 -3.977 1.00 93.12 169 GLY A N 1
ATOM 1351 C CA . GLY A 1 169 ? 4.317 5.962 -3.479 1.00 93.12 169 GLY A CA 1
ATOM 1352 C C . GLY A 1 169 ? 4.226 6.013 -1.951 1.00 93.12 169 GLY A C 1
ATOM 1353 O O . GLY A 1 169 ? 3.282 6.589 -1.408 1.00 93.12 169 GLY A O 1
ATOM 1354 N N . ILE A 1 170 ? 5.236 5.496 -1.245 1.00 93.88 170 ILE A N 1
ATOM 1355 C CA . ILE A 1 170 ? 5.320 5.595 0.224 1.00 93.88 170 ILE A CA 1
ATOM 1356 C C . ILE A 1 170 ? 5.402 7.065 0.665 1.00 93.88 170 ILE A C 1
ATOM 1358 O O . ILE A 1 170 ? 4.721 7.467 1.610 1.00 93.88 170 ILE A O 1
ATOM 1362 N N . GLY A 1 171 ? 6.190 7.887 -0.034 1.00 92.38 171 GLY A N 1
ATOM 1363 C CA . GLY A 1 171 ? 6.279 9.327 0.220 1.00 92.38 171 GLY A CA 1
ATOM 1364 C C . GLY A 1 171 ? 4.926 10.033 0.089 1.00 92.38 171 GLY A C 1
ATOM 1365 O O . GLY A 1 171 ? 4.547 10.801 0.973 1.00 92.38 171 GLY A O 1
ATOM 1366 N N . LEU A 1 172 ? 4.158 9.712 -0.957 1.00 92.00 172 LEU A N 1
ATOM 1367 C CA . LEU A 1 172 ? 2.801 10.221 -1.168 1.00 92.00 172 LEU A CA 1
ATOM 1368 C C . LEU A 1 172 ? 1.863 9.809 -0.026 1.00 92.00 172 LEU A C 1
ATOM 1370 O O . LEU A 1 172 ? 1.090 10.631 0.462 1.00 92.00 172 LEU A O 1
ATOM 1374 N N . PHE A 1 173 ? 1.941 8.558 0.432 1.00 92.50 173 PHE A N 1
ATOM 1375 C CA . PHE A 1 173 ? 1.163 8.085 1.578 1.00 92.50 173 PHE A CA 1
ATOM 1376 C C . PHE A 1 173 ? 1.452 8.903 2.845 1.00 92.50 173 PHE A C 1
ATOM 1378 O O . PHE A 1 173 ? 0.521 9.370 3.508 1.00 92.50 173 PHE A O 1
ATOM 1385 N N . ILE A 1 174 ? 2.732 9.120 3.163 1.00 92.06 174 ILE A N 1
ATOM 1386 C CA . ILE A 1 174 ? 3.146 9.928 4.319 1.00 92.06 174 ILE A CA 1
ATOM 1387 C C . ILE A 1 174 ? 2.633 11.363 4.166 1.00 92.06 174 ILE A C 1
ATOM 1389 O O . ILE A 1 174 ? 2.015 11.895 5.088 1.00 92.06 174 ILE A O 1
ATOM 1393 N N . PHE A 1 175 ? 2.821 11.962 2.989 1.00 90.38 175 PHE A N 1
ATOM 1394 C CA . PHE A 1 175 ? 2.368 13.317 2.682 1.00 90.38 175 PHE A CA 1
ATOM 1395 C C . PHE A 1 175 ? 0.853 13.482 2.863 1.00 90.38 175 PHE A C 1
ATOM 1397 O O . PHE A 1 175 ? 0.410 14.396 3.559 1.00 90.38 175 PHE A O 1
ATOM 1404 N N . MET A 1 176 ? 0.052 12.553 2.334 1.00 87.38 176 MET A N 1
ATOM 1405 C CA . MET A 1 176 ? -1.407 12.560 2.491 1.00 87.38 176 MET A CA 1
ATOM 1406 C C . MET A 1 176 ? -1.838 12.472 3.959 1.00 87.38 176 MET A C 1
ATOM 1408 O O . MET A 1 176 ? -2.810 13.117 4.355 1.00 87.38 176 MET A O 1
ATOM 1412 N N . ARG A 1 177 ? -1.123 11.711 4.800 1.00 85.81 177 ARG A N 1
ATOM 1413 C CA . ARG A 1 177 ? -1.416 11.670 6.244 1.00 85.81 177 ARG A CA 1
ATOM 1414 C C . ARG A 1 177 ? -1.061 12.970 6.947 1.00 85.81 177 ARG A C 1
ATOM 1416 O O . ARG A 1 177 ? -1.816 13.398 7.817 1.00 85.81 177 ARG A O 1
ATOM 1423 N N . VAL A 1 178 ? 0.059 13.588 6.583 1.00 87.19 178 VAL A N 1
ATOM 1424 C CA . VAL A 1 178 ? 0.451 14.894 7.125 1.00 87.19 178 VAL A CA 1
ATOM 1425 C C . VAL A 1 178 ? -0.606 15.941 6.775 1.00 87.19 178 VAL A C 1
ATOM 1427 O O . VAL A 1 178 ? -1.059 16.647 7.671 1.00 87.19 178 VAL A O 1
ATOM 1430 N N . ILE A 1 179 ? -1.078 15.972 5.525 1.00 85.69 179 ILE A N 1
ATOM 1431 C CA . ILE A 1 179 ? -2.164 16.868 5.101 1.00 85.69 179 ILE A CA 1
ATOM 1432 C C . ILE A 1 179 ? -3.433 16.637 5.920 1.00 85.69 179 ILE A C 1
ATOM 1434 O O . ILE A 1 179 ? -3.971 17.594 6.467 1.00 85.69 179 ILE A O 1
ATOM 1438 N N . LYS A 1 180 ? -3.894 15.388 6.062 1.00 83.44 180 LYS A N 1
ATOM 1439 C CA . LYS A 1 180 ? -5.097 15.087 6.860 1.00 83.44 180 LYS A CA 1
ATOM 1440 C C . LYS A 1 180 ? -4.982 15.566 8.305 1.00 83.44 180 LYS A C 1
ATOM 1442 O O . LYS A 1 180 ? -5.940 16.102 8.850 1.00 83.44 180 LYS A O 1
ATOM 1447 N N . LYS A 1 181 ? -3.797 15.418 8.906 1.00 83.75 181 LYS A N 1
ATOM 1448 C CA . LYS A 1 181 ? -3.523 15.906 10.262 1.00 83.75 181 LYS A CA 1
ATOM 1449 C C . LYS A 1 181 ? -3.571 17.437 10.344 1.00 83.75 181 LYS A C 1
ATOM 1451 O O . LYS A 1 181 ? -4.069 17.967 11.328 1.00 83.75 181 LYS A O 1
ATOM 1456 N N . ILE A 1 182 ? -3.069 18.137 9.326 1.00 82.38 182 ILE A N 1
ATOM 1457 C CA . ILE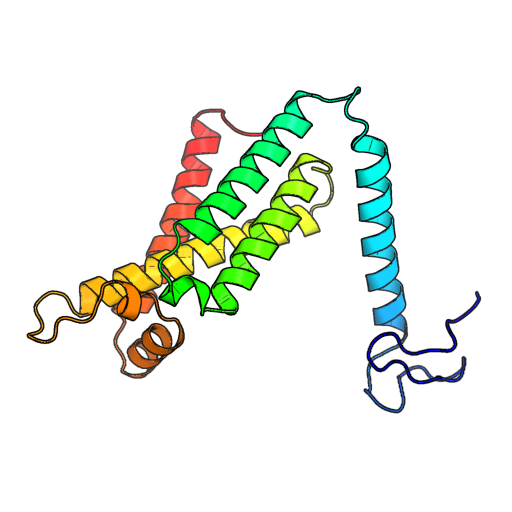 A 1 182 ? -3.100 19.608 9.248 1.00 82.38 182 ILE A CA 1
ATOM 1458 C C . ILE A 1 182 ? -4.530 20.125 9.034 1.00 82.38 182 ILE A C 1
ATOM 1460 O O . ILE A 1 182 ? -4.903 21.134 9.621 1.00 82.38 182 ILE A O 1
ATOM 1464 N N . LEU A 1 183 ? -5.334 19.427 8.228 1.00 82.06 183 LEU A N 1
ATOM 1465 C CA . LEU A 1 183 ? -6.724 19.792 7.933 1.00 82.06 183 LEU A CA 1
ATOM 1466 C C . LEU A 1 183 ? -7.703 19.496 9.083 1.00 82.06 183 LEU A C 1
ATOM 1468 O O . LEU A 1 183 ? -8.887 19.788 8.956 1.00 82.06 183 LEU A O 1
ATOM 1472 N N . GLY A 1 184 ? -7.238 18.921 10.196 1.00 65.88 184 GLY A N 1
ATOM 1473 C CA . GLY A 1 184 ? -8.096 18.565 11.329 1.00 65.88 184 GLY A CA 1
ATOM 1474 C C . GLY A 1 184 ? -9.039 17.388 11.053 1.00 65.88 184 GLY A C 1
ATOM 1475 O O . GLY A 1 184 ? -9.891 17.086 11.880 1.00 65.88 184 GLY A O 1
ATOM 1476 N N . GLU A 1 185 ? -8.875 16.686 9.930 1.00 65.06 185 GLU A N 1
ATOM 1477 C CA . GLU A 1 185 ? -9.680 15.515 9.553 1.00 65.06 185 GLU A CA 1
ATOM 1478 C C . GLU A 1 185 ? -9.181 14.216 10.222 1.00 65.06 185 GLU A C 1
ATOM 1480 O O . GLU A 1 185 ? -9.145 13.156 9.591 1.00 65.06 185 GLU A O 1
ATOM 1485 N N . GLY A 1 186 ? -8.732 14.265 11.481 1.00 52.44 186 GLY A N 1
ATOM 1486 C CA . GLY A 1 186 ? -8.119 13.093 12.109 1.00 52.44 186 GLY A CA 1
ATOM 1487 C C . GLY A 1 186 ? -8.202 13.021 13.626 1.00 52.44 186 GLY A C 1
ATOM 1488 O O . GLY A 1 186 ? -7.282 13.479 14.300 1.00 52.44 186 GLY A O 1
ATOM 1489 N N . GLU A 1 187 ? -9.222 12.307 14.107 1.00 43.00 187 GLU A N 1
ATOM 1490 C CA . GLU A 1 187 ? -9.020 11.070 14.882 1.00 43.00 187 GLU A CA 1
ATOM 1491 C C . GLU A 1 187 ? -9.474 9.878 14.024 1.00 43.00 187 GLU A C 1
ATOM 1493 O O . GLU A 1 187 ? -10.632 9.871 13.548 1.00 43.00 187 GLU A O 1
#

pLDDT: mean 71.87, std 12.62, range [36.59, 93.88]

Radius of gyration: 21.4 Å; Cα contacts (8 Å, |Δi|>4): 175; chains: 1; bounding box: 47×55×61 Å